Protein AF-0000000084339515 (afdb_homodimer)

Foldseek 3Di:
DPFFDWDQDVPQGIKGKDWFDLELVLVLVVVCCCQQPPQQQKFKDFDDVPDDGGDGQPDRFPDWDDDQQWTWGHNPVDIDIARRHAHPPVHDVVRQQRHWDIKIWMFGDDPRATFWTWIWIAGNVRGTGMIMTAHGQQAGSVRHGDPFGDCVSCVVVQVSCCVGVVDHDDVRNVVDGYPDDD/DPFFDWDQDVPQGIKGKAWFDLELVLVLVVVCCCQQPPQQQKFKDFDDVPDDGGDGQPDRFPDWDDDQQWTWGHNPVDIDIARRHAHPPVHDVVRQQRHWDIKIWMFGDDPRATFWTWIWTAGNVGGTGMIMTAFGQQAGSVRDGDPFGDCVSCVVVQVSCCVGVVDHDDPRNVVDGYPDDD

Structure (mmCIF, N/CA/C/O backbone):
data_AF-0000000084339515-model_v1
#
loop_
_entity.id
_entity.type
_entity.pdbx_description
1 polymer 'Uncharacterized protein'
#
loop_
_atom_site.group_PDB
_atom_site.id
_atom_site.type_symbol
_atom_site.label_atom_id
_atom_site.label_alt_id
_atom_site.label_comp_id
_atom_site.label_asym_id
_atom_site.label_entity_id
_atom_site.label_seq_id
_atom_site.pdbx_PDB_ins_code
_atom_site.Cartn_x
_atom_site.Cartn_y
_atom_site.Cartn_z
_atom_site.occupancy
_atom_site.B_iso_or_equiv
_atom_site.auth_seq_id
_atom_site.auth_comp_id
_atom_site.auth_asym_id
_atom_site.auth_atom_id
_atom_site.pdbx_PDB_model_num
ATOM 1 N N . MET A 1 1 ? -10.344 24.594 20.922 1 52.91 1 MET A N 1
ATOM 2 C CA . MET A 1 1 ? -9.289 24.219 19.984 1 52.91 1 MET A CA 1
ATOM 3 C C . MET A 1 1 ? -8.594 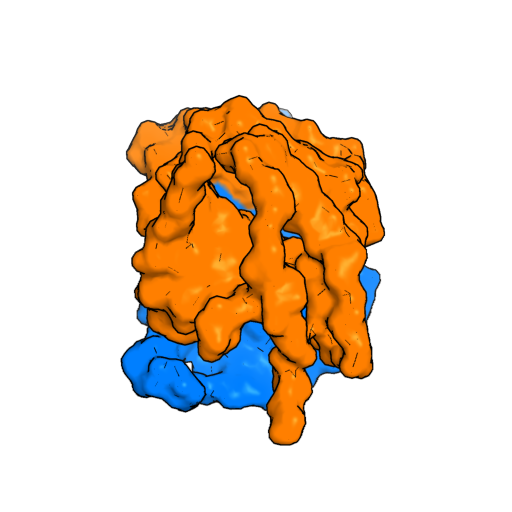22.953 20.438 1 52.91 1 MET A C 1
ATOM 5 O O . MET A 1 1 ? -8.062 22.875 21.547 1 52.91 1 MET A O 1
ATOM 9 N N . THR A 1 2 ? -9.039 21.672 19.922 1 78.75 2 THR A N 1
ATOM 10 C CA . THR A 1 2 ? -8.508 20.453 20.531 1 78.75 2 THR A CA 1
ATOM 11 C C . THR A 1 2 ? -7.012 20.328 20.281 1 78.75 2 THR A C 1
ATOM 13 O O . THR A 1 2 ? -6.574 20.344 19.125 1 78.75 2 THR A O 1
ATOM 16 N N . ALA A 1 3 ? -6.188 20.719 21.312 1 91.88 3 ALA A N 1
ATOM 17 C CA . ALA A 1 3 ? -4.734 20.562 21.281 1 91.88 3 ALA A CA 1
ATOM 18 C C . ALA A 1 3 ? -4.332 19.172 20.797 1 91.88 3 ALA A C 1
ATOM 20 O O . ALA A 1 3 ? -5.012 18.188 21.094 1 91.88 3 ALA A O 1
ATOM 21 N N . PRO A 1 4 ? -3.258 19.172 19.984 1 96.56 4 PRO A N 1
ATOM 22 C CA . PRO A 1 4 ? -2.812 17.859 19.547 1 96.56 4 PRO A CA 1
ATOM 23 C C . PRO A 1 4 ? -2.184 17.047 20.688 1 96.56 4 PRO A C 1
ATOM 25 O O . PRO A 1 4 ? -1.732 17.609 21.672 1 96.56 4 PRO A O 1
ATOM 28 N N . THR A 1 5 ? -2.207 15.766 20.531 1 96.75 5 THR A N 1
ATOM 29 C CA . THR A 1 5 ? -1.377 14.883 21.344 1 96.75 5 THR A CA 1
ATOM 30 C C . THR A 1 5 ? 0.036 14.797 20.766 1 96.75 5 THR A C 1
ATOM 32 O O . THR A 1 5 ? 0.216 14.648 19.562 1 96.75 5 THR A O 1
ATOM 35 N N . LEU A 1 6 ? 0.996 14.961 21.625 1 96.5 6 LEU A N 1
ATOM 36 C CA . LEU A 1 6 ? 2.389 14.781 21.234 1 96.5 6 LEU A CA 1
ATOM 37 C C . LEU A 1 6 ? 2.785 13.312 21.297 1 96.5 6 LEU A C 1
ATOM 39 O O . LEU A 1 6 ? 2.625 12.664 22.328 1 96.5 6 LEU A O 1
ATOM 43 N N . VAL A 1 7 ? 3.221 12.789 20.172 1 96.56 7 VAL A N 1
ATOM 44 C CA . VAL A 1 7 ? 3.604 11.383 20.094 1 96.56 7 VAL A CA 1
ATOM 45 C C . VAL A 1 7 ? 5.035 11.266 19.578 1 96.56 7 VAL A C 1
ATOM 47 O O . VAL A 1 7 ? 5.406 11.914 18.594 1 96.56 7 VAL A O 1
ATOM 50 N N . GLU A 1 8 ? 5.828 10.461 20.234 1 94.5 8 GLU A N 1
ATOM 51 C CA . GLU A 1 8 ? 7.141 10.07 19.719 1 94.5 8 GLU A CA 1
ATOM 52 C C . GLU A 1 8 ? 7.086 8.719 19.031 1 94.5 8 GLU A C 1
ATOM 54 O O . GLU A 1 8 ? 6.758 7.703 19.656 1 94.5 8 GLU A O 1
ATOM 59 N N . GLU A 1 9 ? 7.371 8.688 17.766 1 88.62 9 GLU A N 1
ATOM 60 C CA . GLU A 1 9 ? 7.316 7.441 17 1 88.62 9 GLU A CA 1
ATOM 61 C C . GLU A 1 9 ? 8.695 7.047 16.484 1 88.62 9 GLU A C 1
ATOM 63 O O . GLU A 1 9 ? 9.359 7.828 15.797 1 88.62 9 GLU A O 1
ATOM 68 N N . PRO A 1 10 ? 9.031 5.816 16.812 1 80.06 10 PRO A N 1
ATOM 69 C CA . PRO A 1 10 ? 10.336 5.355 16.312 1 80.06 10 PRO A CA 1
ATOM 70 C C . PRO A 1 10 ? 10.461 5.469 14.797 1 80.06 10 PRO A C 1
ATOM 72 O O . PRO A 1 10 ? 9.578 5.004 14.07 1 80.06 10 PRO A O 1
ATOM 75 N N . GLY A 1 11 ? 11.508 6.207 14.359 1 75.81 11 GLY A N 1
ATOM 76 C CA . GLY A 1 11 ? 11.766 6.332 12.938 1 75.81 11 GLY A CA 1
ATOM 77 C C . GLY A 1 11 ? 11.039 7.504 12.297 1 75.81 11 GLY A C 1
ATOM 78 O O . GLY A 1 11 ? 11.383 7.918 11.188 1 75.81 11 GLY A O 1
ATOM 79 N N . ASN A 1 12 ? 10.055 8.055 13.023 1 83.94 12 ASN A N 1
ATOM 80 C CA . ASN A 1 12 ? 9.25 9.125 12.438 1 83.94 12 ASN A CA 1
ATOM 81 C C . ASN A 1 12 ? 9.398 10.422 13.219 1 83.94 12 ASN A C 1
ATOM 83 O O . ASN A 1 12 ? 9.008 11.492 12.734 1 83.94 12 ASN A O 1
ATOM 87 N N . GLY A 1 13 ? 9.953 10.281 14.414 1 88.62 13 GLY A N 1
ATOM 88 C CA . GLY A 1 13 ? 10.188 11.477 15.219 1 88.62 13 GLY A CA 1
ATOM 89 C C . GLY A 1 13 ? 8.953 11.93 15.969 1 88.62 13 GLY A C 1
ATOM 90 O O . GLY A 1 13 ? 8.156 11.109 16.422 1 88.62 13 GLY A O 1
ATOM 91 N N . THR A 1 14 ? 8.898 13.258 16.156 1 96.06 14 THR A N 1
ATOM 92 C CA . THR A 1 14 ? 7.832 13.844 16.953 1 96.06 14 THR A CA 1
ATOM 93 C C . THR A 1 14 ? 6.641 14.211 16.078 1 96.06 14 THR A C 1
ATOM 95 O O . THR A 1 14 ? 6.805 14.852 15.031 1 96.06 14 THR A O 1
ATOM 98 N N . LEU A 1 15 ? 5.418 13.844 16.578 1 97.81 15 LEU A N 1
ATOM 99 C CA . LEU A 1 15 ? 4.195 14.125 15.836 1 97.81 15 LEU A CA 1
ATOM 100 C C . LEU A 1 15 ? 3.188 14.875 16.703 1 97.81 15 LEU A C 1
ATOM 102 O O . LEU A 1 15 ? 3.064 14.602 17.891 1 97.81 15 LEU A O 1
ATOM 106 N N . HIS A 1 16 ? 2.58 15.82 16.078 1 98.38 16 HIS A N 1
ATOM 107 C CA . HIS A 1 16 ? 1.268 16.234 16.562 1 98.38 16 HIS A CA 1
ATOM 108 C C . HIS A 1 16 ? 0.165 15.359 15.969 1 98.38 16 HIS A C 1
ATOM 110 O O . HIS A 1 16 ? 0.114 15.164 14.75 1 98.38 16 HIS A O 1
ATOM 116 N N . VAL A 1 17 ? -0.716 14.891 16.891 1 98.38 17 VAL A N 1
ATOM 117 C CA . VAL A 1 17 ? -1.761 13.984 16.422 1 98.38 17 VAL A CA 1
ATOM 118 C C . VAL A 1 17 ? -3.125 14.477 16.906 1 98.38 17 VAL A C 1
ATOM 120 O O . VAL A 1 17 ? -3.281 14.867 18.062 1 98.38 17 VAL A O 1
ATOM 123 N N . TRP A 1 18 ? -4.086 14.562 15.992 1 98.62 18 TRP A N 1
ATOM 124 C CA . TRP A 1 18 ? -5.492 14.82 16.281 1 98.62 18 TRP A CA 1
ATOM 125 C C . TRP A 1 18 ? -6.355 13.625 15.898 1 98.62 18 TRP A C 1
ATOM 127 O O . TRP A 1 18 ? -6.539 13.344 14.711 1 98.62 18 TRP A O 1
ATOM 137 N N . PRO A 1 19 ? -6.879 12.945 16.891 1 98.12 19 PRO A N 1
ATOM 138 C CA . PRO A 1 19 ? -7.707 11.773 16.578 1 98.12 19 PRO A CA 1
ATOM 139 C C . PRO A 1 19 ? -9.008 12.156 15.875 1 98.12 19 PRO A C 1
ATOM 141 O O . PRO A 1 19 ? -9.539 13.25 16.094 1 98.12 19 PRO A O 1
ATOM 144 N N . LEU A 1 20 ? -9.484 11.258 15.031 1 98.31 20 LEU A N 1
ATOM 145 C CA . LEU A 1 20 ? -10.773 11.359 14.359 1 98.31 20 LEU A CA 1
ATOM 146 C C . LEU A 1 20 ? -11.703 10.234 14.805 1 98.31 20 LEU A C 1
ATOM 148 O O . LEU A 1 20 ? -11.242 9.141 15.141 1 98.31 20 LEU A O 1
ATOM 152 N N . PRO A 1 21 ? -13.039 10.586 14.789 1 98.19 21 PRO A N 1
ATOM 153 C CA . PRO A 1 21 ? -13.969 9.469 14.938 1 98.19 21 PRO A CA 1
ATOM 154 C C . PRO A 1 21 ? -13.828 8.43 13.828 1 98.19 21 PRO A C 1
ATOM 156 O O . PRO A 1 21 ? -13.531 8.781 12.68 1 98.19 21 PRO A O 1
ATOM 159 N N . THR A 1 22 ? -14.078 7.152 14.195 1 98.69 22 THR A N 1
ATOM 160 C CA . THR A 1 22 ? -13.859 6.098 13.219 1 98.69 22 THR A CA 1
ATOM 161 C C . THR A 1 22 ? -15.188 5.5 12.758 1 98.69 22 THR A C 1
ATOM 163 O O . THR A 1 22 ? -15.234 4.367 12.273 1 98.69 22 THR A O 1
ATOM 166 N N . ASP A 1 23 ? -16.234 6.266 12.984 1 98.38 23 ASP A N 1
ATOM 167 C CA . ASP A 1 23 ? -17.484 5.789 12.414 1 98.38 23 ASP A CA 1
ATOM 168 C C . ASP A 1 23 ? -17.453 5.84 10.891 1 98.38 23 ASP A C 1
ATOM 170 O O . ASP A 1 23 ? -16.766 6.676 10.305 1 98.38 23 ASP A O 1
ATOM 174 N N . GLU A 1 24 ? -18.203 5.012 10.273 1 98.38 24 GLU A N 1
ATOM 175 C CA . GLU A 1 24 ? -18.172 4.824 8.828 1 98.38 24 GLU A CA 1
ATOM 176 C C . GLU A 1 24 ? -18.469 6.129 8.094 1 98.38 24 GLU A C 1
ATOM 178 O O . GLU A 1 24 ? -17.797 6.461 7.113 1 98.38 24 GLU A O 1
ATOM 183 N N . ASP A 1 25 ? -19.422 6.887 8.531 1 98.5 25 ASP A N 1
ATOM 184 C CA . ASP A 1 25 ? -19.828 8.109 7.844 1 98.5 25 ASP A CA 1
ATOM 185 C C . ASP A 1 25 ? -18.703 9.125 7.809 1 98.5 25 ASP A C 1
ATOM 187 O O . ASP A 1 25 ? -18.438 9.742 6.773 1 98.5 25 ASP A O 1
ATOM 191 N N . THR A 1 26 ? -18.031 9.289 8.93 1 98.56 26 THR A N 1
ATOM 192 C CA . THR A 1 26 ? -16.938 10.242 9.016 1 98.56 26 THR A CA 1
ATOM 193 C C . THR A 1 26 ? -15.789 9.812 8.102 1 98.56 26 THR A C 1
ATOM 195 O O . THR A 1 26 ? -15.258 10.625 7.34 1 98.56 26 THR A O 1
ATOM 198 N N . LEU A 1 27 ? -15.484 8.578 8.148 1 98.88 27 LEU A N 1
ATOM 199 C CA . LEU A 1 27 ? -14.352 8.078 7.367 1 98.88 27 LEU A CA 1
ATOM 200 C C . LEU A 1 27 ? -14.664 8.117 5.875 1 98.88 27 LEU A C 1
ATOM 202 O O . LEU A 1 27 ? -13.797 8.445 5.062 1 98.88 27 LEU A O 1
ATOM 206 N N . LEU A 1 28 ? -15.906 7.793 5.559 1 98.88 28 LEU A N 1
ATOM 207 C CA . LEU A 1 28 ? -16.297 7.871 4.156 1 98.88 28 LEU A CA 1
ATOM 208 C C . LEU A 1 28 ? -16.234 9.312 3.652 1 98.88 28 LEU A C 1
ATOM 210 O O . LEU A 1 28 ? -15.742 9.562 2.549 1 98.88 28 LEU A O 1
ATOM 214 N N . SER A 1 29 ? -16.719 10.211 4.426 1 98.81 29 SER A N 1
ATOM 215 C CA . SER A 1 29 ? -16.641 11.617 4.062 1 98.81 29 SER A CA 1
ATOM 216 C C . SER A 1 29 ? -15.203 12.07 3.865 1 98.81 29 SER A C 1
ATOM 218 O O . SER A 1 29 ? -14.898 12.789 2.91 1 98.81 29 SER A O 1
ATOM 220 N N . LEU A 1 30 ? -14.359 11.656 4.766 1 98.81 30 LEU A N 1
ATOM 221 C CA . LEU A 1 30 ? -12.945 12 4.676 1 98.81 30 LEU A CA 1
ATOM 222 C C . LEU A 1 30 ? -12.336 11.461 3.391 1 98.81 30 LEU A C 1
ATOM 224 O O . LEU A 1 30 ? -11.672 12.195 2.652 1 98.81 30 LEU A O 1
ATOM 228 N N . VAL A 1 31 ? -12.57 10.172 3.09 1 98.88 31 VAL A N 1
ATOM 229 C CA . VAL A 1 31 ? -12.016 9.531 1.898 1 98.88 31 VAL A CA 1
ATOM 230 C C . VAL A 1 31 ? -12.547 10.234 0.647 1 98.88 31 VAL A C 1
ATOM 232 O O . VAL A 1 31 ? -11.781 10.539 -0.271 1 98.88 31 VAL A O 1
ATOM 235 N N . ARG A 1 32 ? -13.773 10.547 0.639 1 98.75 32 ARG A N 1
ATOM 236 C CA . ARG A 1 32 ? -14.367 11.227 -0.509 1 98.75 32 ARG A CA 1
ATOM 237 C C . ARG A 1 32 ? -13.75 12.609 -0.706 1 98.75 32 ARG A C 1
ATOM 239 O O . ARG A 1 32 ? -13.375 12.969 -1.822 1 98.75 32 ARG A O 1
ATOM 246 N N . ASP A 1 33 ? -13.625 13.336 0.333 1 98.56 33 ASP A N 1
ATOM 247 C CA . ASP A 1 33 ? -13.062 14.68 0.243 1 98.56 33 ASP A CA 1
ATOM 248 C C . ASP A 1 33 ? -11.633 14.648 -0.279 1 98.56 33 ASP A C 1
ATOM 250 O O . ASP A 1 33 ? -11.273 15.391 -1.193 1 98.56 33 ASP A O 1
ATOM 254 N N . VAL A 1 34 ? -10.875 13.758 0.268 1 98.69 34 VAL A N 1
ATOM 255 C CA . VAL A 1 34 ? -9.461 13.656 -0.095 1 98.69 34 VAL A CA 1
ATOM 256 C C . VAL A 1 34 ? -9.336 13.297 -1.573 1 98.69 34 VAL A C 1
ATOM 258 O O . VAL A 1 34 ? -8.594 13.938 -2.312 1 98.69 34 VAL A O 1
ATOM 261 N N . PHE A 1 35 ? -10.109 12.344 -2.074 1 98.62 35 PHE A N 1
ATOM 262 C CA . PHE A 1 35 ? -9.82 11.766 -3.381 1 98.62 35 PHE A CA 1
ATOM 263 C C . PHE A 1 35 ? -10.656 12.43 -4.465 1 98.62 35 PHE A C 1
ATOM 265 O O . PHE A 1 35 ? -10.43 12.211 -5.656 1 98.62 35 PHE A O 1
ATOM 272 N N . THR A 1 36 ? -11.617 13.266 -4.047 1 97.69 36 THR A N 1
ATOM 273 C CA . THR A 1 36 ? -12.328 14.023 -5.066 1 97.69 36 THR A CA 1
ATOM 274 C C . THR A 1 36 ? -11.758 15.438 -5.18 1 97.69 36 THR A C 1
ATOM 276 O O . THR A 1 36 ? -11.688 15.992 -6.277 1 97.69 36 THR A O 1
ATOM 279 N N . GLU A 1 37 ? -11.266 15.984 -4.059 1 97.06 37 GLU A N 1
ATOM 280 C CA . GLU A 1 37 ? -10.891 17.391 -4.059 1 97.06 37 GLU A CA 1
ATOM 281 C C . GLU A 1 37 ? -9.375 17.562 -4.086 1 97.06 37 GLU A C 1
ATOM 283 O O . GLU A 1 37 ? -8.867 18.594 -4.543 1 97.06 37 GLU A O 1
ATOM 288 N N . HIS A 1 38 ? -8.641 16.531 -3.645 1 96.06 38 HIS A N 1
ATOM 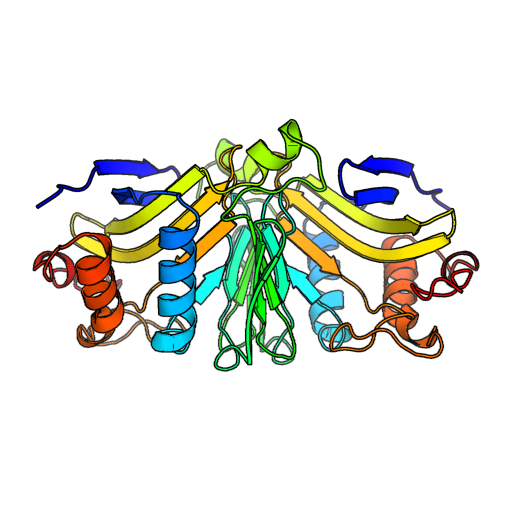289 C CA . HIS A 1 38 ? -7.234 16.797 -3.396 1 96.06 38 HIS A CA 1
ATOM 290 C C . HIS A 1 38 ? -6.348 15.727 -4.012 1 96.06 38 HIS A C 1
ATOM 292 O O . HIS A 1 38 ? -5.148 15.664 -3.732 1 96.06 38 HIS A O 1
ATOM 298 N N . TRP A 1 39 ? -6.887 14.938 -4.875 1 96.12 39 TRP A N 1
ATOM 299 C CA . TRP A 1 39 ? -6.176 13.766 -5.383 1 96.12 39 TRP A CA 1
ATOM 300 C C . TRP A 1 39 ? -4.934 14.188 -6.168 1 96.12 39 TRP A C 1
ATOM 302 O O . TRP A 1 39 ? -3.959 13.43 -6.246 1 96.12 39 TRP A O 1
ATOM 312 N N . HIS A 1 40 ? -4.801 15.367 -6.695 1 94.19 40 HIS A N 1
ATOM 313 C CA . HIS A 1 40 ? -3.789 15.773 -7.664 1 94.19 40 HIS A CA 1
ATOM 314 C C . HIS A 1 40 ? -2.428 15.945 -7 1 94.19 40 HIS A C 1
ATOM 316 O O . HIS A 1 40 ? -1.393 15.703 -7.625 1 94.19 40 HIS A O 1
ATOM 322 N N . HIS A 1 41 ? -2.467 16.359 -5.734 1 93.19 41 HIS A N 1
ATOM 323 C CA . HIS A 1 41 ? -1.192 16.812 -5.188 1 93.19 41 HIS A CA 1
ATOM 324 C C . HIS A 1 41 ? -0.794 15.992 -3.967 1 93.19 41 HIS A C 1
ATOM 326 O O . HIS A 1 41 ? 0.09 16.391 -3.205 1 93.19 41 HIS A O 1
ATOM 332 N N . ILE A 1 42 ? -1.476 14.883 -3.836 1 97.75 42 ILE A N 1
ATOM 333 C CA . ILE A 1 42 ? -1.173 14.078 -2.656 1 97.75 42 ILE A CA 1
ATOM 334 C C . ILE A 1 42 ? -0.462 12.797 -3.076 1 97.75 42 ILE A C 1
ATOM 336 O O . ILE A 1 42 ? -0.487 12.422 -4.25 1 97.75 42 ILE A O 1
ATOM 340 N N . PHE A 1 43 ? 0.238 12.25 -2.143 1 98.38 43 PHE A N 1
ATOM 341 C CA . PHE A 1 43 ? 0.68 10.859 -2.189 1 98.38 43 PHE A CA 1
ATOM 342 C C . PHE A 1 43 ? -0.026 10.031 -1.123 1 98.38 43 PHE A C 1
ATOM 344 O O . PHE A 1 43 ? -0.409 10.555 -0.075 1 98.38 43 PHE A O 1
ATOM 351 N N . PHE A 1 44 ? -0.234 8.797 -1.397 1 98.69 44 PHE A N 1
ATOM 352 C CA . PHE A 1 44 ? -0.975 7.984 -0.441 1 98.69 44 PHE A CA 1
ATOM 353 C C . PHE A 1 44 ? -0.581 6.52 -0.559 1 98.69 44 PHE A C 1
ATOM 355 O O . PHE A 1 44 ? -0.091 6.086 -1.604 1 98.69 44 PHE A O 1
ATOM 362 N N . GLY A 1 45 ? -0.727 5.812 0.502 1 98.5 45 GLY A N 1
ATOM 363 C CA . GLY A 1 45 ? -0.416 4.402 0.647 1 98.5 45 GLY A CA 1
ATOM 364 C C . GLY A 1 45 ? 0.025 4.027 2.051 1 98.5 45 GLY A C 1
ATOM 365 O O . GLY A 1 45 ? 0.188 4.898 2.908 1 98.5 45 GLY A O 1
ATOM 366 N N . PRO A 1 46 ? 0.143 2.785 2.279 1 97.69 46 PRO A N 1
ATOM 367 C CA . PRO A 1 46 ? 0.586 2.377 3.615 1 97.69 46 PRO A CA 1
ATOM 368 C C . PRO A 1 46 ? 2.068 2.654 3.854 1 97.69 46 PRO A C 1
ATOM 370 O O . PRO A 1 46 ? 2.881 2.521 2.936 1 97.69 46 PRO A O 1
ATOM 373 N N . LEU A 1 47 ? 2.398 3.055 5.031 1 95.5 47 LEU A N 1
ATOM 374 C CA . LEU A 1 47 ? 3.754 3.168 5.555 1 95.5 47 LEU A CA 1
ATOM 375 C C . LEU A 1 47 ? 3.969 2.203 6.719 1 95.5 47 LEU A C 1
ATOM 377 O O . LEU A 1 47 ? 3.529 2.469 7.84 1 95.5 47 LEU A O 1
ATOM 381 N N . VAL A 1 48 ? 4.578 1.117 6.453 1 92.38 48 VAL A N 1
ATOM 382 C CA . VAL A 1 48 ? 4.82 0.113 7.48 1 92.38 48 VAL A CA 1
ATOM 383 C C . VAL A 1 48 ? 6.324 -0.079 7.676 1 92.38 48 VAL A C 1
ATOM 385 O O . VAL A 1 48 ? 7.125 0.406 6.875 1 92.38 48 VAL A O 1
ATOM 388 N N . GLN A 1 49 ? 6.66 -0.706 8.727 1 93.12 49 GLN A N 1
ATOM 389 C CA . GLN A 1 49 ? 8.078 -0.995 8.93 1 93.12 49 GLN A CA 1
ATOM 390 C C . GLN A 1 49 ? 8.641 -1.827 7.781 1 93.12 49 GLN A C 1
ATOM 392 O O . GLN A 1 49 ? 8.203 -2.957 7.555 1 93.12 49 GLN A O 1
ATOM 397 N N . GLY A 1 50 ? 9.5 -1.204 6.949 1 96 50 GLY A N 1
ATOM 398 C CA . GLY A 1 50 ? 10.156 -1.924 5.871 1 96 50 GLY A CA 1
ATOM 399 C C . GLY A 1 50 ? 9.539 -1.661 4.512 1 96 50 GLY A C 1
ATOM 400 O O . GLY A 1 50 ? 10 -2.191 3.498 1 96 50 GLY A O 1
ATOM 401 N N . ALA A 1 51 ? 8.469 -0.872 4.488 1 97.88 51 ALA A N 1
ATOM 402 C CA . ALA A 1 51 ? 7.859 -0.518 3.209 1 97.88 51 ALA A CA 1
ATOM 403 C C . ALA A 1 51 ? 7.172 0.843 3.287 1 97.88 51 ALA A C 1
ATOM 405 O O . ALA A 1 51 ? 6.523 1.16 4.285 1 97.88 51 ALA A O 1
ATOM 406 N N . ALA A 1 52 ? 7.402 1.661 2.305 1 97.44 52 ALA A N 1
ATOM 407 C CA . ALA A 1 52 ? 6.742 2.955 2.164 1 97.44 52 ALA A CA 1
ATOM 408 C C . ALA A 1 52 ? 6.133 3.113 0.773 1 97.44 52 ALA A C 1
ATOM 410 O O . ALA A 1 52 ? 6.852 3.115 -0.228 1 97.44 52 ALA A O 1
ATOM 411 N N . TRP A 1 53 ? 4.824 3.252 0.723 1 98.5 53 TRP A N 1
ATOM 412 C CA . TRP A 1 53 ? 4.102 3.449 -0.529 1 98.5 53 TRP A CA 1
ATOM 413 C C . TRP A 1 53 ? 3.641 4.895 -0.671 1 98.5 53 TRP A C 1
ATOM 415 O O . TRP A 1 53 ? 2.779 5.355 0.081 1 98.5 53 TRP A O 1
ATOM 425 N N . GLU A 1 54 ? 4.266 5.582 -1.573 1 98.25 54 GLU A N 1
ATOM 426 C CA . GLU A 1 54 ? 3.914 6.969 -1.882 1 98.25 54 GLU A CA 1
ATOM 427 C C . GLU A 1 54 ? 3.32 7.086 -3.283 1 98.25 54 GLU A C 1
ATOM 429 O O . GLU A 1 54 ? 3.924 7.695 -4.168 1 98.25 54 GLU A O 1
ATOM 434 N N . VAL A 1 55 ? 2.105 6.602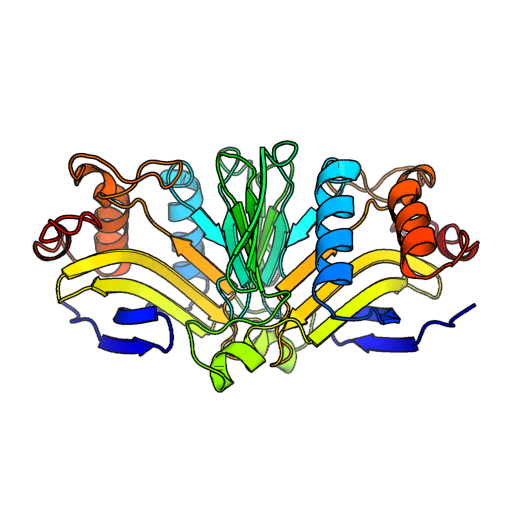 -3.375 1 98.44 55 VAL A N 1
ATOM 435 C CA . VAL A 1 55 ? 1.417 6.465 -4.656 1 98.44 55 VAL A CA 1
ATOM 436 C C . VAL A 1 55 ? 0.701 7.77 -5 1 98.44 55 VAL A C 1
ATOM 438 O O . VAL A 1 55 ? 0.254 8.492 -4.105 1 98.44 55 VAL A O 1
ATOM 441 N N . ALA A 1 56 ? 0.636 8.031 -6.266 1 97.81 56 ALA A N 1
ATOM 442 C CA . ALA A 1 56 ? -0.168 9.156 -6.75 1 97.81 56 ALA A CA 1
ATOM 443 C C . ALA A 1 56 ? -1.247 8.68 -7.719 1 97.81 56 ALA A C 1
ATOM 445 O O . ALA A 1 56 ? -0.999 7.805 -8.555 1 97.81 56 ALA A O 1
ATOM 446 N N . ALA A 1 57 ? -2.396 9.219 -7.547 1 97.31 57 ALA A N 1
ATOM 447 C CA . ALA A 1 57 ? -3.51 8.875 -8.43 1 97.31 57 ALA A CA 1
ATOM 448 C C . ALA A 1 57 ? -3.248 9.344 -9.852 1 97.31 57 ALA A C 1
ATOM 450 O O . ALA A 1 57 ? -2.699 10.422 -10.07 1 97.31 57 ALA A O 1
ATOM 451 N N . PRO A 1 58 ? -3.656 8.539 -10.781 1 95.69 58 PRO A N 1
ATOM 452 C CA . PRO A 1 58 ? -3.504 8.93 -12.188 1 95.69 58 PRO A CA 1
ATOM 453 C C . PRO A 1 58 ? -4.543 9.961 -12.625 1 95.69 58 PRO A C 1
ATOM 455 O O . PRO A 1 58 ? -4.32 10.688 -13.602 1 95.69 58 PRO A O 1
ATOM 458 N N . ASN A 1 59 ? -5.641 10.016 -12.039 1 96.94 59 ASN A N 1
ATOM 459 C CA . ASN A 1 59 ? -6.816 10.836 -12.32 1 96.94 59 ASN A CA 1
ATOM 460 C C . ASN A 1 59 ? -7.793 10.844 -11.141 1 96.94 59 ASN A C 1
ATOM 462 O O . ASN A 1 59 ? -7.586 10.133 -10.156 1 96.94 59 ASN A O 1
ATOM 466 N N . ALA A 1 60 ? -8.797 11.688 -11.289 1 97.69 60 ALA A N 1
ATOM 467 C CA . ALA A 1 60 ? -9.891 11.617 -10.328 1 97.69 60 ALA A CA 1
ATOM 468 C C . ALA A 1 60 ? -10.539 10.234 -10.328 1 97.69 60 ALA A C 1
ATOM 470 O O . ALA A 1 60 ? -10.633 9.586 -11.367 1 97.69 60 ALA A O 1
ATOM 471 N N . PRO A 1 61 ? -10.945 9.797 -9.148 1 98.38 61 PRO A N 1
ATOM 472 C CA . PRO A 1 61 ? -11.633 8.508 -9.148 1 98.38 61 PRO A CA 1
ATOM 473 C C . PRO A 1 61 ? -12.828 8.469 -10.102 1 98.38 61 PRO A C 1
ATOM 475 O O . PRO A 1 61 ? -13.562 9.445 -10.211 1 98.38 61 PRO A O 1
ATOM 478 N N . GLU A 1 62 ? -12.906 7.375 -10.789 1 98.06 62 GLU A N 1
ATOM 479 C CA . GLU A 1 62 ? -14.102 7.148 -11.594 1 98.06 62 GLU A CA 1
ATOM 480 C C . GLU A 1 62 ? -15.305 6.816 -10.719 1 98.06 62 GLU A C 1
ATOM 482 O O . GLU A 1 62 ? -16.438 7.125 -11.07 1 98.06 62 GLU A O 1
ATOM 487 N N . ARG A 1 63 ? -15.039 6.188 -9.602 1 98.12 63 ARG A N 1
ATOM 488 C CA . ARG A 1 63 ? -16.094 5.77 -8.688 1 98.12 63 ARG A CA 1
ATOM 489 C C . ARG A 1 63 ? -15.547 5.59 -7.27 1 98.12 63 ARG A C 1
ATOM 491 O O . ARG A 1 63 ? -14.453 5.062 -7.086 1 98.12 63 ARG A O 1
ATOM 498 N N . ILE A 1 64 ? -16.297 6.047 -6.262 1 98.69 64 ILE A N 1
ATOM 499 C CA . ILE A 1 64 ? -16.109 5.715 -4.855 1 98.69 64 ILE A CA 1
ATOM 500 C C . ILE A 1 64 ? -17.359 5.031 -4.309 1 98.69 64 ILE A C 1
ATOM 502 O O . ILE A 1 64 ? -18.438 5.621 -4.293 1 98.69 64 ILE A O 1
ATOM 506 N N . SER A 1 65 ? -17.203 3.785 -3.914 1 98.56 65 SER A N 1
ATOM 507 C CA . SER A 1 65 ? -18.359 3.002 -3.492 1 98.56 65 SER A CA 1
ATOM 508 C C . SER A 1 65 ? -18.078 2.264 -2.188 1 98.56 65 SER A C 1
ATOM 510 O O . SER A 1 65 ? -16.922 2.104 -1.794 1 98.56 65 SER A O 1
ATOM 512 N N . VAL A 1 66 ? -19.172 1.9 -1.53 1 98.44 66 VAL A N 1
ATOM 513 C CA . VAL A 1 66 ? -19.062 1.157 -0.279 1 98.44 66 VAL A CA 1
ATOM 514 C C . VAL A 1 66 ? -19.844 -0.157 -0.389 1 98.44 66 VAL A C 1
ATOM 516 O O . VAL A 1 66 ? -20.969 -0.182 -0.875 1 98.44 66 VAL A O 1
ATOM 519 N N . HIS A 1 67 ? -19.156 -1.205 -0.044 1 98.12 67 HIS A N 1
ATOM 520 C CA . HIS A 1 67 ? -19.781 -2.516 0.025 1 98.12 67 HIS A CA 1
ATOM 521 C C . HIS A 1 67 ? -19.281 -3.309 1.226 1 98.12 67 HIS A C 1
ATOM 523 O O . HIS A 1 67 ? -18.078 -3.441 1.425 1 98.12 67 HIS A O 1
ATOM 529 N N . ASP A 1 68 ? -20.156 -3.734 2.125 1 98 68 ASP A N 1
ATOM 530 C CA . ASP A 1 68 ? -19.891 -4.562 3.293 1 98 68 ASP A CA 1
ATOM 531 C C . ASP A 1 68 ? -18.781 -3.951 4.148 1 98 68 ASP A C 1
ATOM 533 O O . ASP A 1 68 ? -17.812 -4.637 4.52 1 98 68 ASP A O 1
ATOM 537 N N . GLY A 1 69 ? -18.797 -2.678 4.281 1 98.06 69 GLY A N 1
ATOM 538 C CA . GLY A 1 69 ? -17.891 -1.989 5.184 1 98.06 69 GLY A CA 1
ATOM 539 C C . GLY A 1 69 ? -16.609 -1.537 4.512 1 98.06 69 GLY A C 1
ATOM 540 O O . GLY A 1 69 ? -15.797 -0.841 5.121 1 98.06 69 GLY A O 1
ATOM 541 N N . TYR A 1 70 ? -16.453 -1.903 3.211 1 98.69 70 TYR A N 1
ATOM 542 C CA . TYR A 1 70 ? -15.273 -1.493 2.471 1 98.69 70 TYR A CA 1
ATOM 543 C C . TYR A 1 70 ? -15.586 -0.331 1.536 1 98.69 70 TYR A C 1
ATOM 545 O O . TYR A 1 70 ? -16.531 -0.395 0.752 1 98.69 70 TYR A O 1
ATOM 553 N N . VAL A 1 71 ? -14.797 0.713 1.654 1 98.94 71 VAL A N 1
ATOM 554 C CA . VAL A 1 71 ? -14.812 1.732 0.611 1 98.94 71 VAL A CA 1
ATOM 555 C C . VAL A 1 71 ? -13.812 1.37 -0.482 1 98.94 71 VAL A C 1
ATOM 557 O O . VAL A 1 71 ? -12.703 0.912 -0.19 1 98.94 71 VAL A O 1
ATOM 560 N N . THR A 1 72 ? -14.234 1.425 -1.706 1 98.75 72 THR A N 1
ATOM 561 C CA . THR A 1 72 ? -13.383 1.244 -2.879 1 98.75 72 THR A CA 1
ATOM 562 C C . THR A 1 72 ? -13.188 2.566 -3.615 1 98.75 72 THR A C 1
ATOM 564 O O . THR A 1 72 ? -14.164 3.215 -4.004 1 98.75 72 THR A O 1
ATOM 567 N N . VAL A 1 73 ? -11.977 3.008 -3.699 1 98.81 73 VAL A N 1
ATOM 568 C CA . VAL A 1 73 ? -11.625 4.129 -4.562 1 98.81 73 VAL A CA 1
ATOM 569 C C . VAL A 1 73 ? -11.086 3.609 -5.895 1 98.81 73 VAL A C 1
ATOM 571 O O . VAL A 1 73 ? -9.977 3.07 -5.953 1 98.81 73 VAL A O 1
ATOM 574 N N . ASP A 1 74 ? -11.914 3.787 -6.898 1 98.31 74 ASP A N 1
ATOM 575 C CA . ASP A 1 74 ? -11.648 3.209 -8.219 1 98.31 74 ASP A CA 1
ATOM 576 C C . ASP A 1 74 ? -11.219 4.285 -9.211 1 98.31 74 ASP A C 1
ATOM 578 O O . ASP A 1 74 ? -12 5.188 -9.531 1 98.31 74 ASP A O 1
ATOM 582 N N . PHE A 1 75 ? -9.984 4.129 -9.719 1 97.75 75 PHE A N 1
ATOM 583 C CA . PHE A 1 75 ? -9.453 5.109 -10.656 1 97.75 75 PHE A CA 1
ATOM 584 C C . PHE A 1 75 ? -9.617 4.625 -12.094 1 97.75 75 PHE A C 1
ATOM 586 O O . PHE A 1 75 ? -9.133 5.266 -13.031 1 97.75 75 PHE A O 1
ATOM 593 N N . GLY A 1 76 ? -10.297 3.527 -12.289 1 95.5 76 GLY A N 1
ATOM 594 C CA . GLY A 1 76 ? -10.414 2.895 -13.594 1 95.5 76 GLY A CA 1
ATOM 595 C C . GLY A 1 76 ? -9.43 1.759 -13.797 1 95.5 76 GLY A C 1
ATOM 596 O O . GLY A 1 76 ? -9.766 0.594 -13.57 1 95.5 76 GLY A O 1
ATOM 597 N N . ARG A 1 77 ? -8.211 2.119 -13.93 1 94.12 77 ARG A N 1
ATOM 598 C CA . ARG A 1 77 ? -7.168 1.128 -14.164 1 94.12 77 ARG A CA 1
ATOM 599 C C . ARG A 1 77 ? -6.863 0.344 -12.891 1 94.12 77 ARG A C 1
ATOM 601 O O . ARG A 1 77 ? -6.559 -0.85 -12.953 1 94.12 77 ARG A O 1
ATOM 608 N N . TRP A 1 78 ? -6.898 0.996 -11.82 1 97.25 78 TRP A N 1
ATOM 609 C CA . TRP A 1 78 ? -6.609 0.322 -10.555 1 97.25 78 TRP A CA 1
ATOM 610 C C . TRP A 1 78 ? -7.43 0.918 -9.422 1 97.25 78 TRP A C 1
ATOM 612 O O . TRP A 1 78 ? -8.141 1.907 -9.609 1 97.25 78 TRP A O 1
ATOM 622 N N . HIS A 1 79 ? -7.512 0.28 -8.32 1 98.44 79 HIS A N 1
ATOM 623 C CA . HIS A 1 79 ? -8.312 0.686 -7.176 1 98.44 79 HIS A CA 1
ATOM 624 C C . HIS A 1 79 ? -7.707 0.181 -5.871 1 98.44 79 HIS A C 1
ATOM 626 O O . HIS A 1 79 ? -6.77 -0.624 -5.887 1 98.44 79 HIS A O 1
ATOM 632 N N . PHE A 1 80 ? -8.18 0.681 -4.785 1 98.69 80 PHE A N 1
ATOM 633 C CA . PHE A 1 80 ? -7.867 0.144 -3.467 1 98.69 80 PHE A CA 1
ATOM 634 C C . PHE A 1 80 ? -9.109 0.092 -2.59 1 98.69 80 PHE A C 1
ATOM 636 O O . PHE A 1 80 ? -10.117 0.741 -2.891 1 98.69 80 PHE A O 1
ATOM 643 N N . HIS A 1 81 ? -9.031 -0.738 -1.55 1 98.75 81 HIS A N 1
ATOM 644 C CA . HIS A 1 81 ? -10.117 -0.946 -0.601 1 98.75 81 HIS A CA 1
ATOM 645 C C . HIS A 1 81 ? -9.672 -0.65 0.827 1 98.75 81 HIS A C 1
ATOM 647 O O . HIS A 1 81 ? -8.562 -1.015 1.221 1 98.75 81 HIS A O 1
ATOM 653 N N . LEU A 1 82 ? -10.508 -0.024 1.562 1 98.88 82 LEU A N 1
ATOM 654 C CA . LEU A 1 82 ? -10.32 0.193 2.992 1 98.88 82 LEU A CA 1
ATOM 655 C C . LEU A 1 82 ? -11.562 -0.223 3.773 1 98.88 82 LEU A C 1
ATOM 657 O O . LEU A 1 82 ? -12.672 0.184 3.439 1 98.88 82 LEU A O 1
ATOM 661 N N . CYS A 1 83 ? -11.352 -1.01 4.746 1 98.81 83 CYS A N 1
ATOM 662 C CA . CYS A 1 83 ? -12.469 -1.331 5.633 1 98.81 83 CYS A CA 1
ATOM 663 C C . CYS A 1 83 ? -12.734 -0.191 6.609 1 98.81 83 CYS A C 1
ATOM 665 O O . CYS A 1 83 ? -11.961 0.028 7.539 1 98.81 83 CYS A O 1
ATOM 667 N N . ILE A 1 84 ? -13.852 0.48 6.41 1 98.88 84 ILE A N 1
ATOM 668 C CA . ILE A 1 84 ? -14.125 1.662 7.219 1 98.88 84 ILE A CA 1
ATOM 669 C C . ILE A 1 84 ? -15.414 1.453 8.016 1 98.88 84 ILE A C 1
ATOM 671 O O . ILE A 1 84 ? -15.773 2.279 8.859 1 98.88 84 ILE A O 1
ATOM 675 N N . GLY A 1 85 ? -16.109 0.393 7.711 1 98.38 85 GLY A N 1
ATOM 676 C CA . GLY A 1 85 ? -17.359 0.074 8.391 1 98.38 85 GLY A CA 1
ATOM 677 C C . GLY A 1 85 ? -17.453 -1.383 8.805 1 98.38 85 GLY A C 1
ATOM 678 O O . GLY A 1 85 ? -16.469 -2.105 8.797 1 98.38 85 GLY A O 1
ATOM 679 N N . GLU A 1 86 ? -18.688 -1.742 9.211 1 97.12 86 GLU A N 1
ATOM 680 C CA . GLU A 1 86 ? -18.906 -3.117 9.648 1 97.12 86 GLU A CA 1
ATOM 681 C C . GLU A 1 86 ? -18.781 -4.09 8.477 1 97.12 86 GLU A C 1
ATOM 683 O O . GLU A 1 86 ? -19.422 -3.9 7.438 1 97.12 86 GLU A O 1
ATOM 688 N N . HIS A 1 87 ? -17.875 -5.02 8.625 1 95.88 87 HIS A N 1
ATOM 689 C CA . HIS A 1 87 ? -17.672 -6.098 7.66 1 95.88 87 HIS A CA 1
ATOM 690 C C . HIS A 1 87 ? -18.156 -7.434 8.219 1 95.88 87 HIS A C 1
ATOM 692 O O . HIS A 1 87 ? -17.688 -7.887 9.258 1 95.88 87 HIS A O 1
ATOM 698 N N . THR A 1 88 ? -19 -8.156 7.473 1 93.44 88 THR A N 1
ATOM 699 C CA . THR A 1 88 ? -19.641 -9.336 8.039 1 93.44 88 THR A CA 1
ATOM 700 C C . THR A 1 88 ? -19.188 -10.594 7.309 1 93.44 88 THR A C 1
ATOM 702 O O . THR A 1 88 ? -19.203 -11.688 7.883 1 93.44 88 THR A O 1
ATOM 705 N N . ALA A 1 89 ? -18.703 -10.484 6.102 1 90.62 89 ALA A N 1
ATOM 706 C CA . ALA A 1 89 ? -18.453 -11.648 5.262 1 90.62 89 ALA A CA 1
ATOM 707 C C . ALA A 1 89 ? -17.359 -12.531 5.859 1 90.62 89 ALA A C 1
ATOM 709 O O . ALA A 1 89 ? -17.359 -13.75 5.684 1 90.62 89 ALA A O 1
ATOM 710 N N . SER A 1 90 ? -16.453 -11.953 6.621 1 89.62 90 SER A N 1
ATOM 711 C CA . SER A 1 90 ? -15.336 -12.719 7.16 1 89.62 90 SER A CA 1
ATOM 712 C C . SER A 1 90 ? -15.609 -13.164 8.594 1 89.62 90 SER A C 1
ATOM 714 O O . SER A 1 90 ? -14.727 -13.719 9.258 1 89.62 90 SER A O 1
ATOM 716 N N . GLY A 1 91 ? -16.828 -12.859 9.117 1 91.75 91 GLY A N 1
ATOM 717 C CA . GLY A 1 91 ? -17.156 -13.156 10.508 1 91.75 91 GLY A CA 1
ATOM 718 C C . GLY A 1 91 ? -16.781 -12.031 11.453 1 91.75 91 GLY A C 1
ATOM 719 O O . GLY A 1 91 ? -16.031 -11.117 11.086 1 91.75 91 GLY A O 1
ATOM 720 N N . PRO A 1 92 ? -17.344 -12.078 12.641 1 93 92 PRO A N 1
ATOM 721 C CA . PRO A 1 92 ? -17.219 -10.945 13.562 1 93 92 PRO A CA 1
ATOM 722 C C . PRO A 1 92 ? -15.789 -10.703 14.016 1 93 92 PRO A C 1
ATOM 724 O O . PRO A 1 92 ? -15.367 -9.555 14.164 1 93 92 PRO A O 1
ATOM 727 N N . GLU A 1 93 ? -15.086 -11.742 14.281 1 93.56 93 GLU A N 1
ATOM 728 C CA . GLU A 1 93 ? -13.727 -11.586 14.797 1 93.56 93 GLU A CA 1
ATOM 729 C C . GLU A 1 93 ? -12.812 -10.938 13.758 1 93.56 93 GLU A C 1
ATOM 731 O O . GLU A 1 93 ? -12.203 -9.898 14.016 1 93.56 93 GLU A O 1
ATOM 736 N N . LEU A 1 94 ? -12.781 -11.477 12.57 1 93.31 94 LEU A N 1
ATOM 737 C CA . LEU A 1 94 ? -11.945 -10.93 11.508 1 93.31 94 LEU A CA 1
ATOM 738 C C . LEU A 1 94 ? -12.477 -9.578 11.039 1 93.31 94 LEU A C 1
ATOM 740 O O . LEU A 1 94 ? -11.703 -8.68 10.703 1 93.31 94 LEU A O 1
ATOM 744 N N . GLY A 1 95 ? -13.797 -9.461 11.109 1 95.81 95 GLY A N 1
ATOM 745 C CA . GLY A 1 95 ? -14.391 -8.172 10.789 1 95.81 95 GLY A CA 1
ATOM 746 C C . GLY A 1 95 ? -13.914 -7.055 11.703 1 95.81 95 GLY A C 1
ATOM 747 O O . GLY A 1 95 ? -13.664 -5.938 11.242 1 95.81 95 GLY A O 1
ATOM 748 N N . ALA A 1 96 ? -13.789 -7.395 12.984 1 96.19 96 ALA A N 1
ATOM 749 C CA . ALA A 1 96 ? -13.328 -6.406 13.961 1 96.19 96 ALA A CA 1
ATOM 750 C C . ALA A 1 96 ? -11.875 -6.031 13.719 1 96.19 96 ALA A C 1
ATOM 752 O O . ALA A 1 96 ? -11.492 -4.867 13.867 1 96.19 96 ALA A O 1
ATOM 753 N N . ILE A 1 97 ? -11.094 -6.949 13.281 1 95.94 97 ILE A N 1
ATOM 754 C CA . ILE A 1 97 ? -9.688 -6.715 12.992 1 95.94 97 ILE A CA 1
ATOM 755 C C . ILE A 1 97 ? -9.562 -5.828 11.75 1 95.94 97 ILE A C 1
ATOM 757 O O . ILE A 1 97 ? -8.75 -4.898 11.727 1 95.94 97 ILE A O 1
ATOM 761 N N . ARG A 1 98 ? -10.406 -6.051 10.797 1 97.38 98 ARG A N 1
ATOM 762 C CA . ARG A 1 98 ? -10.312 -5.402 9.492 1 97.38 98 ARG A CA 1
ATOM 763 C C . ARG A 1 98 ? -10.789 -3.955 9.57 1 97.38 98 ARG A C 1
ATOM 765 O O . ARG A 1 98 ? -10.227 -3.076 8.906 1 97.38 98 ARG A O 1
ATOM 772 N N . ARG A 1 99 ? -11.688 -3.689 10.414 1 98.5 99 ARG A N 1
ATOM 773 C CA . ARG A 1 99 ? -12.32 -2.373 10.461 1 98.5 99 ARG A CA 1
ATOM 774 C C . ARG A 1 99 ? -11.359 -1.329 11.031 1 98.5 99 ARG A C 1
ATOM 776 O O . ARG A 1 99 ? -10.641 -1.598 11.992 1 98.5 99 ARG A O 1
ATOM 783 N N . CYS A 1 100 ? -11.414 -0.17 10.445 1 98.81 100 CYS A N 1
ATOM 784 C CA . CYS A 1 100 ? -10.617 0.944 10.945 1 98.81 100 CYS A CA 1
ATOM 785 C C . CYS A 1 100 ? -11.016 1.301 12.375 1 98.81 100 CYS A C 1
ATOM 787 O O . CYS A 1 100 ? -12.195 1.523 12.648 1 98.81 100 CYS A O 1
ATOM 789 N N . ARG A 1 101 ? -9.969 1.404 13.227 1 98.62 101 ARG A N 1
ATOM 790 C CA . ARG A 1 101 ? -10.273 1.727 14.617 1 98.62 101 ARG A CA 1
ATOM 791 C C . ARG A 1 101 ? -9.484 2.945 15.086 1 98.62 101 ARG A C 1
ATOM 793 O O . ARG A 1 101 ? -9.75 3.486 16.156 1 98.62 101 ARG A O 1
ATOM 800 N N . ARG A 1 102 ? -8.578 3.359 14.289 1 98.62 102 ARG A N 1
ATOM 801 C CA . ARG A 1 102 ? -7.836 4.582 14.57 1 98.62 102 ARG A CA 1
ATOM 802 C C . ARG A 1 102 ? -7.648 5.414 13.312 1 98.62 102 ARG A C 1
ATOM 804 O O . ARG A 1 102 ? -7.199 4.902 12.281 1 98.62 102 ARG A O 1
ATOM 811 N N . ALA A 1 103 ? -8.023 6.586 13.328 1 98.81 103 ALA A N 1
ATOM 812 C CA . ALA A 1 103 ? -7.805 7.598 12.297 1 98.81 103 ALA A CA 1
ATOM 813 C C . ALA A 1 103 ? -7.344 8.914 12.914 1 98.81 103 ALA A C 1
ATOM 815 O O . ALA A 1 103 ? -7.742 9.258 14.023 1 98.81 103 ALA A O 1
ATOM 816 N N . GLU A 1 104 ? -6.461 9.586 12.172 1 98.75 104 GLU A N 1
ATOM 817 C CA . GLU A 1 104 ? -5.906 10.789 12.789 1 98.75 104 GLU A CA 1
ATOM 818 C C . GLU A 1 104 ? -5.281 11.703 11.734 1 98.75 104 GLU A C 1
ATOM 820 O O . GLU A 1 104 ? -4.742 11.234 10.734 1 98.75 104 GLU A O 1
ATOM 825 N N . PHE A 1 105 ? -5.398 12.984 12.016 1 98.81 105 PHE A N 1
ATOM 826 C CA . PHE A 1 105 ? -4.488 13.938 11.398 1 98.81 105 PHE A CA 1
ATOM 827 C C . PHE A 1 105 ? -3.145 13.953 12.117 1 98.81 105 PHE A C 1
ATOM 829 O O . PHE A 1 105 ? -3.086 13.797 13.336 1 98.81 105 PHE A O 1
ATOM 836 N N . TYR A 1 106 ? -2.146 14.141 11.336 1 98.31 106 TYR A N 1
ATOM 837 C CA . TYR A 1 106 ? -0.855 14.289 12 1 98.31 106 TYR A CA 1
ATOM 838 C C . TYR A 1 106 ? 0.008 15.32 11.281 1 98.31 106 TYR A C 1
ATOM 840 O O . TYR A 1 106 ? -0.167 15.562 10.086 1 98.31 106 TYR A O 1
ATOM 848 N N . ARG A 1 107 ? 0.828 15.984 11.922 1 98.12 107 ARG A N 1
ATOM 849 C CA . ARG A 1 107 ? 1.973 16.656 11.32 1 98.12 107 ARG A CA 1
ATOM 850 C C . ARG A 1 107 ? 3.26 16.328 12.07 1 98.12 107 ARG A C 1
ATOM 852 O O . ARG A 1 107 ? 3.254 16.203 13.297 1 98.12 107 ARG A O 1
ATOM 859 N N . ARG A 1 108 ? 4.273 16.109 11.359 1 96.88 108 ARG A N 1
ATOM 860 C CA . ARG A 1 108 ? 5.586 15.773 11.898 1 96.88 108 ARG A CA 1
ATOM 861 C C . ARG A 1 108 ? 6.406 17.031 12.188 1 96.88 108 ARG A C 1
ATOM 863 O O . ARG A 1 108 ? 6.41 17.969 11.391 1 96.88 108 ARG A O 1
ATOM 870 N N . LEU A 1 109 ? 7.059 16.984 13.305 1 95.62 109 LEU A N 1
ATOM 871 C CA . LEU A 1 109 ? 7.891 18.125 13.688 1 95.62 109 LEU A CA 1
ATOM 872 C C . LEU A 1 109 ? 9.367 17.797 13.508 1 95.62 109 LEU A C 1
ATOM 874 O O . LEU A 1 109 ? 9.805 16.688 13.812 1 95.62 109 LEU A O 1
ATOM 878 N N . SER A 1 110 ? 10.031 18.672 12.914 1 91.44 110 SER A N 1
ATOM 879 C CA . SER A 1 110 ? 11.492 18.719 12.914 1 91.44 110 SER A CA 1
ATOM 880 C C . SER A 1 110 ? 12.008 19.984 13.57 1 91.44 110 SER A C 1
ATOM 882 O O . SER A 1 110 ? 11.703 21.094 13.117 1 91.44 110 SER A O 1
ATOM 884 N N . ASP A 1 111 ? 12.789 19.812 14.664 1 89.38 111 ASP A N 1
ATOM 885 C CA . ASP A 1 111 ? 13.289 20.953 15.438 1 89.38 111 ASP A CA 1
ATOM 886 C C . ASP A 1 111 ? 12.156 21.906 15.82 1 89.38 111 ASP A C 1
ATOM 888 O O . ASP A 1 111 ? 12.258 23.109 15.633 1 89.38 111 ASP A O 1
ATOM 892 N N . GLY A 1 112 ? 11.039 21.344 16.094 1 91.88 112 GLY A N 1
ATOM 893 C CA . GLY A 1 112 ? 9.938 22.094 16.688 1 91.88 112 GLY A CA 1
ATOM 894 C C . GLY A 1 112 ? 9 22.688 15.656 1 91.88 112 GLY A C 1
ATOM 895 O O . GLY A 1 112 ? 7.973 23.266 16.016 1 91.88 112 GLY A O 1
ATOM 896 N N . VAL A 1 113 ? 9.367 22.5 14.352 1 94.5 113 VAL A N 1
ATOM 897 C CA . VAL A 1 113 ? 8.492 23.078 13.328 1 94.5 113 VAL A CA 1
ATOM 898 C C . VAL A 1 113 ? 7.988 21.969 12.414 1 94.5 113 VAL A C 1
ATOM 900 O O . VAL A 1 113 ? 8.695 20.984 12.156 1 94.5 113 VAL A O 1
ATOM 903 N N . PRO A 1 114 ? 6.77 22.125 11.883 1 96.56 114 PRO A N 1
ATOM 904 C CA . PRO A 1 114 ? 6.203 21.078 11.023 1 96.56 114 PRO A CA 1
ATOM 905 C C . PRO A 1 114 ? 6.938 20.938 9.695 1 96.56 114 PRO A C 1
ATOM 907 O O . PRO A 1 114 ? 7.328 21.953 9.094 1 96.56 114 PRO A O 1
ATOM 910 N N . THR A 1 115 ? 7.062 19.688 9.273 1 95.62 115 THR A N 1
ATOM 911 C CA . THR A 1 115 ? 7.734 19.453 8.008 1 95.62 115 THR A CA 1
ATOM 912 C C . THR A 1 115 ? 6.934 18.469 7.152 1 95.62 115 THR A C 1
ATOM 914 O O . THR A 1 115 ? 7.234 18.281 5.969 1 95.62 115 THR A O 1
ATOM 917 N N . SER A 1 116 ? 5.949 17.844 7.691 1 96.56 116 SER A N 1
ATOM 918 C CA . SER A 1 116 ? 5.074 16.938 6.957 1 96.56 116 SER A CA 1
ATOM 919 C C . SER A 1 116 ? 3.672 16.906 7.559 1 96.56 116 SER A C 1
ATOM 921 O O . SER A 1 116 ? 3.51 17.062 8.773 1 96.56 116 SER A O 1
ATOM 923 N N . TRP A 1 117 ? 2.697 16.859 6.777 1 98.12 117 TRP A N 1
ATOM 924 C CA . TRP A 1 117 ? 1.281 16.859 7.129 1 98.12 117 TRP A CA 1
ATOM 925 C C . TRP A 1 117 ? 0.559 15.688 6.465 1 98.12 117 TRP A C 1
ATOM 927 O O . TRP A 1 117 ? 0.847 15.336 5.316 1 98.12 117 TRP A O 1
ATOM 937 N N . GLY A 1 118 ? -0.326 15.086 7.242 1 98.5 118 GLY A N 1
ATOM 938 C CA . GLY A 1 118 ? -1.02 13.977 6.613 1 98.5 118 GLY A CA 1
ATOM 939 C C . GLY A 1 118 ? -2.141 13.414 7.465 1 98.5 118 GLY A C 1
ATOM 940 O O . GLY A 1 118 ? -2.527 14.016 8.469 1 98.5 118 GLY A O 1
ATOM 941 N N . ILE A 1 119 ? -2.775 12.383 6.988 1 98.88 119 ILE A N 1
ATOM 942 C CA . ILE A 1 119 ? -3.846 11.609 7.605 1 98.88 119 ILE A CA 1
ATOM 943 C C . ILE A 1 119 ? -3.477 10.133 7.613 1 98.88 119 ILE A C 1
ATOM 945 O O . ILE A 1 119 ? -2.941 9.617 6.633 1 98.88 119 ILE A O 1
ATOM 949 N N . ARG A 1 120 ? -3.76 9.469 8.727 1 98.5 120 ARG A N 1
ATOM 950 C CA . ARG A 1 120 ? -3.461 8.039 8.82 1 98.5 120 ARG A CA 1
ATOM 951 C C . ARG A 1 120 ? -4.668 7.262 9.336 1 98.5 120 ARG A C 1
ATOM 953 O O . ARG A 1 120 ? -5.441 7.77 10.148 1 98.5 120 ARG A O 1
ATOM 960 N N . MET A 1 121 ? -4.754 6.078 8.844 1 98.81 121 MET A N 1
ATOM 961 C CA . MET A 1 121 ? -5.797 5.145 9.258 1 98.81 121 MET A CA 1
ATOM 962 C C . MET A 1 121 ? -5.199 3.787 9.617 1 98.81 121 MET A C 1
ATOM 964 O O . MET A 1 121 ? -4.289 3.307 8.938 1 98.81 121 MET A O 1
ATOM 968 N N . PHE A 1 122 ? -5.738 3.172 10.703 1 98.38 122 PHE A N 1
ATOM 969 C CA . PHE A 1 122 ? -5.273 1.886 11.211 1 98.38 122 PHE A CA 1
ATOM 970 C C . PHE A 1 122 ? -6.449 0.955 11.484 1 98.38 122 PHE A C 1
ATOM 972 O O . PHE A 1 122 ? -7.492 1.39 11.977 1 98.38 122 PHE A O 1
ATOM 979 N N . ASN A 1 123 ? -6.199 -0.329 11.203 1 98 123 ASN A N 1
ATOM 980 C CA . ASN A 1 123 ? -7.258 -1.296 11.469 1 98 123 ASN A CA 1
ATOM 981 C C . ASN A 1 123 ? -7.301 -1.689 12.945 1 98 123 ASN A C 1
ATOM 983 O O . ASN A 1 123 ? -6.594 -1.105 13.766 1 98 123 ASN A O 1
ATOM 987 N N . GLY A 1 124 ? -8.156 -2.641 13.266 1 97.56 124 GLY A N 1
ATOM 988 C CA . GLY A 1 124 ? -8.406 -3.039 14.641 1 97.56 124 GLY A CA 1
ATOM 989 C C . GLY A 1 124 ? -7.215 -3.713 15.297 1 97.56 124 GLY A C 1
ATOM 990 O O . GLY A 1 124 ? -7.168 -3.848 16.516 1 97.56 124 GLY A O 1
ATOM 991 N N . ALA A 1 125 ? -6.273 -4.152 14.484 1 95.44 125 ALA A N 1
ATOM 992 C CA . ALA A 1 125 ? -5.066 -4.781 15.023 1 95.44 125 ALA A CA 1
ATOM 993 C C . ALA A 1 125 ? -3.91 -3.789 15.078 1 95.44 125 ALA A C 1
ATOM 995 O O . ALA A 1 125 ? -2.785 -4.156 15.422 1 95.44 125 ALA A O 1
ATOM 996 N N . GLY A 1 126 ? -4.164 -2.551 14.641 1 95 126 GLY A N 1
ATOM 997 C CA . GLY A 1 126 ? -3.139 -1.521 14.68 1 95 126 GLY A CA 1
ATOM 998 C C . GLY A 1 126 ? -2.285 -1.479 13.43 1 95 126 GLY A C 1
ATOM 999 O O . GLY A 1 126 ? -1.25 -0.81 13.398 1 95 126 GLY A O 1
ATOM 1000 N N . GLU A 1 127 ? -2.703 -2.186 12.406 1 94.06 127 GLU A N 1
ATOM 1001 C CA . GLU A 1 127 ? -1.99 -2.133 11.133 1 94.06 127 GLU A CA 1
ATOM 1002 C C . GLU A 1 127 ? -2.412 -0.917 10.312 1 94.06 127 GLU A C 1
ATOM 1004 O O . GLU A 1 127 ? -3.592 -0.561 10.281 1 94.06 127 GLU A O 1
ATOM 1009 N N . GLN A 1 128 ? -1.395 -0.357 9.711 1 96.12 128 GLN A N 1
ATOM 1010 C CA . GLN A 1 128 ? -1.7 0.84 8.93 1 96.12 128 GLN A CA 1
ATOM 1011 C C . GLN A 1 128 ? -2.422 0.485 7.637 1 96.12 128 GLN A C 1
ATOM 1013 O O . GLN A 1 128 ? -1.932 -0.328 6.848 1 96.12 128 GLN A O 1
ATOM 1018 N N . GLN A 1 129 ? -3.562 1.121 7.453 1 98.31 129 GLN A N 1
ATOM 1019 C CA . GLN A 1 129 ? -4.348 0.927 6.238 1 98.31 129 GLN A CA 1
ATOM 1020 C C . GLN A 1 129 ? -3.965 1.945 5.168 1 98.31 129 GLN A C 1
ATOM 1022 O O . GLN A 1 129 ? -3.863 1.604 3.988 1 98.31 129 GLN A O 1
ATOM 1027 N N . MET A 1 130 ? -3.711 3.162 5.652 1 98.69 130 MET A N 1
ATOM 1028 C CA . MET A 1 130 ? -3.428 4.23 4.699 1 98.69 130 MET A CA 1
ATOM 1029 C C . MET A 1 130 ? -2.781 5.422 5.391 1 98.69 130 MET A C 1
ATOM 1031 O O . MET A 1 130 ? -3.141 5.758 6.523 1 98.69 130 MET A O 1
ATOM 1035 N N . THR A 1 131 ? -1.892 5.988 4.703 1 98.5 131 THR A N 1
ATOM 1036 C CA . THR A 1 131 ? -1.42 7.344 4.961 1 98.5 131 THR A CA 1
ATOM 1037 C C . THR A 1 131 ? -1.659 8.242 3.746 1 98.5 131 THR A C 1
ATOM 1039 O O . THR A 1 131 ? -1.349 7.855 2.617 1 98.5 131 THR A O 1
ATOM 1042 N N . VAL A 1 132 ? -2.283 9.305 4 1 98.88 132 VAL A N 1
ATOM 1043 C CA . VAL A 1 132 ? -2.334 10.375 3.012 1 98.88 132 VAL A CA 1
ATOM 1044 C C . VAL A 1 132 ? -1.274 11.43 3.334 1 98.88 132 VAL A C 1
ATOM 1046 O O . VAL A 1 132 ? -1.311 12.047 4.398 1 98.88 132 VAL A O 1
ATOM 1049 N N . MET A 1 133 ? -0.338 11.547 2.457 1 98.56 133 MET A N 1
ATOM 1050 C CA . MET A 1 133 ? 0.668 12.602 2.553 1 98.56 133 MET A CA 1
ATOM 1051 C C . MET A 1 133 ? 0.224 13.852 1.793 1 98.56 133 MET A C 1
ATOM 1053 O O . MET A 1 133 ? 0.191 13.852 0.561 1 98.56 133 MET A O 1
ATOM 1057 N N . LEU A 1 134 ? -0.104 14.852 2.557 1 98.62 134 LEU A N 1
ATOM 1058 C CA . LEU A 1 134 ? -0.647 16.062 1.968 1 98.62 134 LEU A CA 1
ATOM 1059 C C . LEU A 1 134 ? 0.46 16.906 1.345 1 98.62 134 LEU A C 1
ATOM 1061 O O . LEU A 1 134 ? 1.642 16.703 1.623 1 98.62 134 LEU A O 1
ATOM 1065 N N . PRO A 1 135 ? 0.032 17.844 0.476 1 97.75 135 PRO A N 1
ATOM 1066 C CA . PRO A 1 135 ? 1.048 18.672 -0.168 1 97.75 135 PRO A CA 1
ATOM 1067 C C . PRO A 1 135 ? 1.949 19.391 0.836 1 97.75 135 PRO A C 1
ATOM 1069 O O . PRO A 1 135 ? 1.48 19.828 1.892 1 97.75 135 PRO A O 1
ATOM 1072 N N . ASN A 1 136 ? 3.152 19.422 0.543 1 96.12 136 ASN A N 1
ATOM 1073 C CA . ASN A 1 136 ? 4.223 19.922 1.407 1 96.12 136 ASN A CA 1
ATOM 1074 C C . ASN A 1 136 ? 4.809 21.219 0.885 1 96.12 136 ASN A C 1
ATOM 1076 O O . ASN A 1 136 ? 5.258 21.297 -0.26 1 96.12 136 ASN A O 1
ATOM 1080 N N . PRO A 1 137 ? 4.828 22.266 1.646 1 97.38 137 PRO A N 1
ATOM 1081 C CA . PRO A 1 137 ? 5.312 23.562 1.166 1 97.38 137 PRO A CA 1
ATOM 1082 C C . PRO A 1 137 ? 6.785 23.531 0.764 1 97.38 137 PRO A C 1
ATOM 1084 O O . PRO A 1 137 ? 7.27 24.453 0.102 1 97.38 137 PRO A O 1
ATOM 1087 N N . PHE A 1 138 ? 7.52 22.5 1.117 1 97 138 PHE A N 1
ATOM 1088 C CA . PHE A 1 138 ? 8.961 22.438 0.894 1 97 138 PHE A CA 1
ATOM 1089 C C . PHE A 1 138 ? 9.289 21.547 -0.29 1 97 138 PHE A C 1
ATOM 1091 O O . PHE A 1 138 ? 10.445 21.453 -0.702 1 97 138 PHE A O 1
ATOM 1098 N N . LEU A 1 139 ? 8.297 20.828 -0.801 1 95.44 139 LEU A N 1
ATOM 1099 C CA . LEU A 1 139 ? 8.484 19.859 -1.882 1 95.44 139 LEU A CA 1
ATOM 1100 C C . LEU A 1 139 ? 7.527 20.141 -3.033 1 95.44 139 LEU A C 1
ATOM 1102 O O . LEU A 1 139 ? 6.387 20.547 -2.811 1 95.44 139 LEU A O 1
ATOM 1106 N N . ASP A 1 140 ? 7.996 19.844 -4.227 1 93.69 140 ASP A N 1
ATOM 1107 C CA . ASP A 1 140 ? 7.078 19.906 -5.359 1 93.69 140 ASP A CA 1
ATOM 1108 C C . ASP A 1 140 ? 6.352 18.578 -5.555 1 93.69 140 ASP A C 1
ATOM 1110 O O . ASP A 1 140 ? 6.449 17.688 -4.715 1 93.69 140 ASP A O 1
ATOM 1114 N N . ASP A 1 141 ? 5.578 18.484 -6.617 1 91.5 141 ASP A N 1
ATOM 1115 C CA . ASP A 1 141 ? 4.715 17.328 -6.84 1 91.5 141 ASP A CA 1
ATOM 1116 C C . ASP A 1 141 ? 5.535 16.094 -7.25 1 91.5 141 ASP A C 1
ATOM 1118 O O . ASP A 1 141 ? 4.98 15.016 -7.449 1 91.5 141 ASP A O 1
ATOM 1122 N N . ARG A 1 142 ? 6.816 16.266 -7.352 1 89.5 142 ARG A N 1
ATOM 1123 C CA . ARG A 1 142 ? 7.715 15.141 -7.59 1 89.5 142 ARG A CA 1
ATOM 1124 C C . ARG A 1 142 ? 8.633 14.914 -6.395 1 89.5 142 ARG A C 1
ATOM 1126 O O . ARG A 1 142 ? 9.641 14.203 -6.504 1 89.5 142 ARG A O 1
ATOM 1133 N N . GLN A 1 143 ? 8.359 15.617 -5.332 1 90.94 143 GLN A N 1
ATOM 1134 C CA . GLN A 1 143 ? 9.039 15.508 -4.043 1 90.94 143 GLN A CA 1
ATOM 1135 C C . GLN A 1 143 ? 10.469 16.031 -4.121 1 90.94 143 GLN A C 1
ATOM 1137 O O . GLN A 1 143 ? 11.328 15.617 -3.35 1 90.94 143 GLN A O 1
ATOM 1142 N N . ASN A 1 144 ? 10.633 16.891 -5.133 1 92.5 144 ASN A N 1
ATOM 1143 C CA . ASN A 1 144 ? 11.875 17.641 -5.141 1 92.5 144 ASN A CA 1
ATOM 1144 C C . ASN A 1 144 ? 11.805 18.844 -4.188 1 92.5 144 ASN A C 1
ATOM 1146 O O . ASN A 1 144 ? 10.766 19.484 -4.082 1 92.5 144 ASN A O 1
ATOM 1150 N N . ILE A 1 145 ? 12.969 19.125 -3.578 1 94.06 145 ILE A N 1
ATOM 1151 C CA . ILE A 1 145 ? 13.023 20.25 -2.641 1 94.06 145 ILE A CA 1
ATOM 1152 C C . ILE A 1 145 ? 12.875 21.562 -3.396 1 94.06 145 ILE A C 1
ATOM 1154 O O . ILE A 1 145 ? 13.555 21.797 -4.398 1 94.06 145 ILE A O 1
ATOM 1158 N N . LEU A 1 146 ? 11.984 22.344 -2.861 1 94.88 146 LEU A N 1
ATOM 1159 C CA . LEU A 1 146 ? 11.773 23.672 -3.434 1 94.88 146 LEU A CA 1
ATOM 1160 C C . LEU A 1 146 ? 12.828 24.656 -2.928 1 94.88 146 LEU A C 1
ATOM 1162 O O . LEU A 1 146 ? 13.234 24.594 -1.765 1 94.88 146 LEU A O 1
ATOM 1166 N N . ASP A 1 147 ? 13.18 25.625 -3.816 1 92.38 147 ASP A N 1
ATOM 1167 C CA . ASP A 1 147 ? 14.125 26.672 -3.42 1 92.38 147 ASP A CA 1
ATOM 1168 C C . ASP A 1 147 ? 13.555 27.547 -2.311 1 92.38 147 ASP A C 1
ATOM 1170 O O . ASP A 1 147 ? 14.25 27.875 -1.347 1 92.38 147 ASP A O 1
ATOM 1174 N N . GLU A 1 148 ? 12.305 27.953 -2.516 1 93.75 148 GLU A N 1
ATOM 1175 C CA . GLU A 1 148 ? 11.539 28.703 -1.524 1 93.75 148 GLU A CA 1
ATOM 1176 C C . GLU A 1 148 ? 10.25 27.984 -1.153 1 93.75 148 GLU A C 1
ATOM 1178 O O . GLU A 1 148 ? 9.578 27.406 -2.018 1 93.75 148 GLU A O 1
ATOM 1183 N N . PRO A 1 149 ? 10 28.047 0.084 1 95.75 149 PRO A N 1
ATOM 1184 C CA . PRO A 1 149 ? 8.75 27.391 0.486 1 95.75 149 PRO A CA 1
ATOM 1185 C C . PRO A 1 149 ? 7.527 27.984 -0.211 1 95.75 149 PRO A C 1
ATOM 1187 O O . PRO A 1 149 ? 7.465 29.203 -0.427 1 95.75 149 PRO A O 1
ATOM 1190 N N . ASP A 1 150 ? 6.613 27.203 -0.645 1 97.12 150 ASP A N 1
ATOM 1191 C CA . ASP A 1 150 ? 5.316 27.609 -1.185 1 97.12 150 ASP A CA 1
ATOM 1192 C C . ASP A 1 150 ? 4.184 27.219 -0.241 1 97.12 150 ASP A C 1
ATOM 1194 O O . ASP A 1 150 ? 3.562 26.172 -0.414 1 97.12 150 ASP A O 1
ATOM 1198 N N . PHE A 1 151 ? 3.787 28.094 0.634 1 97.5 151 PHE A N 1
ATOM 1199 C CA . PHE A 1 151 ? 2.859 27.781 1.711 1 97.5 151 PHE A CA 1
ATOM 1200 C C . PHE A 1 151 ? 1.434 27.672 1.184 1 97.5 151 PHE A C 1
ATOM 1202 O O . PHE A 1 151 ? 0.535 27.219 1.896 1 97.5 151 PHE A O 1
ATOM 1209 N N . SER A 1 152 ? 1.2 28.078 -0.068 1 97.25 152 SER A N 1
ATOM 1210 C CA . SER A 1 152 ? -0.115 27.859 -0.659 1 97.25 152 SER A CA 1
ATOM 1211 C C . SER A 1 152 ? -0.421 26.359 -0.771 1 97.25 152 SER A C 1
ATOM 1213 O O . SER A 1 152 ? -1.584 25.969 -0.88 1 97.25 152 SER A O 1
ATOM 1215 N N . ARG A 1 153 ? 0.591 25.562 -0.64 1 97.31 153 ARG A N 1
ATOM 1216 C CA . ARG A 1 153 ? 0.439 24.109 -0.747 1 97.31 153 ARG A CA 1
ATOM 1217 C C . ARG A 1 153 ? -0.186 23.531 0.518 1 97.31 153 ARG A C 1
ATOM 1219 O O . ARG A 1 153 ? -0.587 22.375 0.54 1 97.31 153 ARG A O 1
ATOM 1226 N N . LEU A 1 154 ? -0.381 24.359 1.541 1 98.19 154 LEU A N 1
ATOM 1227 C CA . LEU A 1 154 ? -1.026 23.922 2.773 1 98.19 154 LEU A CA 1
ATOM 1228 C C . LEU A 1 154 ? -2.545 24.016 2.658 1 98.19 154 LEU A C 1
ATOM 1230 O O . LEU A 1 154 ? -3.266 23.719 3.611 1 98.19 154 LEU A O 1
ATOM 1234 N N . ALA A 1 155 ? -3.037 24.359 1.481 1 97.88 155 ALA A N 1
ATOM 1235 C CA . ALA A 1 155 ? -4.469 24.594 1.297 1 97.88 155 ALA A CA 1
ATOM 1236 C C . ALA A 1 155 ? -5.273 23.344 1.664 1 97.88 155 ALA A C 1
ATOM 1238 O O . ALA A 1 155 ? -6.293 23.438 2.352 1 97.88 155 ALA A O 1
ATOM 1239 N N . ALA A 1 156 ? -4.82 22.234 1.258 1 98.12 156 ALA A N 1
ATOM 1240 C CA . ALA A 1 156 ? -5.535 21 1.568 1 98.12 156 ALA A CA 1
ATOM 1241 C C . ALA A 1 156 ? -5.531 20.719 3.07 1 98.12 156 ALA A C 1
ATOM 1243 O O . ALA A 1 156 ? -6.562 20.375 3.646 1 98.12 156 ALA A O 1
ATOM 1244 N N . TRP A 1 157 ? -4.355 20.906 3.678 1 98.62 157 TRP A N 1
ATOM 1245 C CA . TRP A 1 157 ? -4.223 20.734 5.121 1 98.62 157 TRP A CA 1
ATOM 1246 C C . TRP A 1 157 ? -5.164 21.672 5.871 1 98.62 157 TRP A C 1
ATOM 1248 O O . TRP A 1 157 ? -5.926 21.219 6.734 1 98.62 157 TRP A O 1
ATOM 1258 N N . ASP A 1 158 ? -5.172 22.891 5.449 1 98.25 158 ASP A N 1
ATOM 1259 C CA . ASP A 1 158 ? -6 23.906 6.105 1 98.25 158 ASP A CA 1
ATOM 1260 C C . ASP A 1 158 ? -7.484 23.578 5.941 1 98.25 158 ASP A C 1
ATOM 1262 O O . ASP A 1 158 ? -8.258 23.672 6.898 1 98.25 158 ASP A O 1
ATOM 1266 N N . SER A 1 159 ? -7.855 23.203 4.812 1 98 159 SER A N 1
ATOM 1267 C CA . SER A 1 159 ? -9.258 22.906 4.52 1 98 159 SER A CA 1
ATOM 1268 C C . SER A 1 159 ? -9.734 21.688 5.289 1 98 159 SER A C 1
ATOM 1270 O O . SER A 1 159 ? -10.797 21.719 5.922 1 98 159 SER A O 1
ATOM 1272 N N . LEU A 1 160 ? -8.977 20.656 5.297 1 98.31 160 LEU A N 1
ATOM 1273 C CA . LEU A 1 160 ? -9.375 19.406 5.934 1 98.31 160 LEU A CA 1
ATOM 1274 C C . LEU A 1 160 ? -9.383 19.547 7.453 1 98.31 160 LEU A C 1
ATOM 1276 O O . LEU A 1 160 ? -10.281 19.031 8.125 1 98.31 160 LEU A O 1
ATOM 1280 N N . ARG A 1 161 ? -8.398 20.219 7.973 1 97.56 161 ARG A N 1
ATOM 1281 C CA . ARG A 1 161 ? -8.352 20.438 9.414 1 97.56 161 ARG A CA 1
ATOM 1282 C C . ARG A 1 161 ? -9.555 21.25 9.891 1 97.56 161 ARG A C 1
ATOM 1284 O O . ARG A 1 161 ? -10.102 20.984 10.961 1 97.56 161 ARG A O 1
ATOM 1291 N N . LYS A 1 162 ? -9.945 22.25 9.094 1 97.75 162 LYS A N 1
ATOM 1292 C CA . LYS A 1 162 ? -11.133 23.031 9.43 1 97.75 162 LYS A CA 1
ATOM 1293 C C . LYS A 1 162 ? -12.383 22.156 9.398 1 97.75 162 LYS A C 1
ATOM 1295 O O . LYS A 1 162 ? -13.203 22.203 10.32 1 97.75 162 LYS A O 1
ATOM 1300 N N . THR A 1 163 ? -12.523 21.375 8.43 1 98.06 163 THR A N 1
ATOM 1301 C CA . THR A 1 163 ? -13.727 20.578 8.203 1 98.06 163 THR A CA 1
ATOM 1302 C C . THR A 1 163 ? -13.852 19.484 9.266 1 98.06 163 THR A C 1
ATOM 1304 O O . THR A 1 163 ? 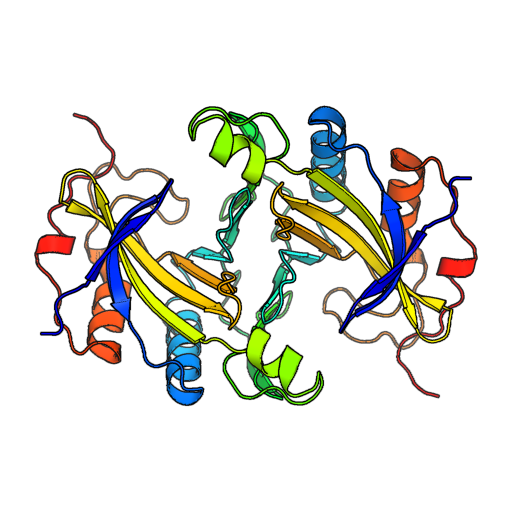-14.93 19.281 9.82 1 98.06 163 THR A O 1
ATOM 1307 N N . TYR A 1 164 ? -12.773 18.859 9.641 1 98.19 164 TYR A N 1
ATOM 1308 C CA . TYR A 1 164 ? -12.891 17.625 10.414 1 98.19 164 TYR A CA 1
ATOM 1309 C C . TYR A 1 164 ? -12.484 17.844 11.867 1 98.19 164 TYR A C 1
ATOM 1311 O O . TYR A 1 164 ? -12.844 17.047 12.742 1 98.19 164 TYR A O 1
ATOM 1319 N N . LEU A 1 165 ? -11.734 18.906 12.086 1 97.62 165 LEU A N 1
ATOM 1320 C CA . LEU A 1 165 ? -11.281 19.172 13.445 1 97.62 165 LEU A CA 1
ATOM 1321 C C . LEU A 1 165 ? -11.859 20.484 13.969 1 97.62 165 LEU A C 1
ATOM 1323 O O . LEU A 1 165 ? -11.758 20.797 15.156 1 97.62 165 LEU A O 1
ATOM 1327 N N . GLY A 1 166 ? -12.422 21.297 13.062 1 97.25 166 GLY A N 1
ATOM 1328 C CA . GLY A 1 166 ? -12.914 22.609 13.445 1 97.25 166 GLY A CA 1
ATOM 1329 C C . GLY A 1 166 ? -11.805 23.578 13.781 1 97.25 166 GLY A C 1
ATOM 1330 O O . GLY A 1 166 ? -12 24.5 14.586 1 97.25 166 GLY A O 1
ATOM 1331 N N . LEU A 1 167 ? -10.633 23.328 13.195 1 97.5 167 LEU A N 1
ATOM 1332 C CA . LEU A 1 167 ? -9.477 24.141 13.547 1 97.5 167 LEU A CA 1
ATOM 1333 C C . LEU A 1 167 ? -9.102 25.078 12.406 1 97.5 167 LEU A C 1
ATOM 1335 O O . LEU A 1 167 ? -8.961 24.641 11.258 1 97.5 167 LEU A O 1
ATOM 1339 N N . ASP A 1 168 ? -8.93 26.297 12.727 1 96.44 168 ASP A N 1
ATOM 1340 C CA . ASP A 1 168 ? -8.453 27.266 11.75 1 96.44 168 ASP A CA 1
ATOM 1341 C C . ASP A 1 168 ? -6.973 27.047 11.438 1 96.44 168 ASP A C 1
ATOM 1343 O O . ASP A 1 168 ? -6.289 26.297 12.141 1 96.44 168 ASP A O 1
ATOM 1347 N N . PRO A 1 169 ? -6.5 27.672 10.352 1 96.44 169 PRO A N 1
ATOM 1348 C CA . PRO A 1 169 ? -5.07 27.547 10.039 1 96.44 169 PRO A CA 1
ATOM 1349 C C . PRO A 1 169 ? -4.18 27.875 11.234 1 96.44 169 PRO A C 1
ATOM 1351 O O . PRO A 1 169 ? -4.477 28.812 11.992 1 96.44 169 PRO A O 1
ATOM 1354 N N . ASP A 1 170 ? -3.199 27.109 11.453 1 96.25 170 ASP A N 1
ATOM 1355 C CA . ASP A 1 170 ? -2.238 27.266 12.539 1 96.25 170 ASP A CA 1
ATOM 1356 C C . ASP A 1 170 ? -0.979 27.984 12.055 1 96.25 170 ASP A C 1
ATOM 1358 O O . ASP A 1 170 ? -0.28 27.484 11.172 1 96.25 170 ASP A O 1
ATOM 1362 N N . PRO A 1 171 ? -0.632 29.094 12.641 1 96.44 171 PRO A N 1
ATOM 1363 C CA . PRO A 1 171 ? 0.585 29.797 12.227 1 96.44 171 PRO A CA 1
ATOM 1364 C C . PRO A 1 171 ? 1.832 28.922 12.32 1 96.44 171 PRO A C 1
ATOM 1366 O O . PRO A 1 171 ? 2.785 29.125 11.562 1 96.44 171 PRO A O 1
ATOM 1369 N N . LEU A 1 172 ? 1.811 27.906 13.133 1 97.06 172 LEU A N 1
ATOM 1370 C CA . LEU A 1 172 ? 2.967 27.031 13.289 1 97.06 172 LEU A CA 1
ATOM 1371 C C . LEU A 1 172 ? 3.256 26.297 11.992 1 97.06 172 LEU A C 1
ATOM 1373 O O . LEU A 1 172 ? 4.41 25.969 11.695 1 97.06 172 LEU A O 1
ATOM 1377 N N . ASP A 1 173 ? 2.246 26 11.211 1 97.62 173 ASP A N 1
ATOM 1378 C CA . ASP A 1 173 ? 2.398 25.266 9.961 1 97.62 173 ASP A CA 1
ATOM 1379 C C . ASP A 1 173 ? 3.273 26.047 8.977 1 97.62 173 ASP A C 1
ATOM 1381 O O . ASP A 1 173 ? 3.803 25.469 8.023 1 97.62 173 ASP A O 1
ATOM 1385 N N . ARG A 1 174 ? 3.445 27.344 9.172 1 96.94 174 ARG A N 1
ATOM 1386 C CA . ARG A 1 174 ? 4.168 28.203 8.227 1 96.94 174 ARG A CA 1
ATOM 1387 C C . ARG A 1 174 ? 5.488 28.672 8.82 1 96.94 174 ARG A C 1
ATOM 1389 O O . ARG A 1 174 ? 6.129 29.578 8.273 1 96.94 174 ARG A O 1
ATOM 1396 N N . ALA A 1 175 ? 5.895 28.016 9.859 1 95 175 ALA A N 1
ATOM 1397 C CA . ALA A 1 175 ? 7.078 28.469 10.586 1 95 175 ALA A CA 1
ATOM 1398 C C . ALA A 1 175 ? 8.344 27.797 10.039 1 95 175 ALA A C 1
ATOM 1400 O O . ALA A 1 175 ? 9.453 28.234 10.328 1 95 175 ALA A O 1
ATOM 1401 N N . GLY A 1 176 ? 8.156 26.719 9.289 1 90.81 176 GLY A N 1
ATOM 1402 C CA . GLY A 1 176 ? 9.305 25.969 8.82 1 90.81 176 GLY A CA 1
ATOM 1403 C C . GLY A 1 176 ? 10.031 26.641 7.664 1 90.81 176 GLY A C 1
ATOM 1404 O O . GLY A 1 176 ? 9.445 27.453 6.953 1 90.81 176 GLY A O 1
ATOM 1405 N N . LYS A 1 177 ? 11.359 26.25 7.496 1 85.5 177 LYS A N 1
ATOM 1406 C CA . LYS A 1 177 ? 12.164 26.828 6.422 1 85.5 177 LYS A CA 1
ATOM 1407 C C . LYS A 1 177 ? 12.555 25.766 5.398 1 85.5 177 LYS A C 1
ATOM 1409 O O . LYS A 1 177 ? 13.25 26.062 4.426 1 85.5 177 LYS A O 1
ATOM 1414 N N . GLY A 1 178 ? 12.039 24.656 5.559 1 80.62 178 GLY A N 1
ATOM 1415 C CA . GLY A 1 178 ? 12.336 23.594 4.609 1 80.62 178 GLY A CA 1
ATOM 1416 C C . GLY A 1 178 ? 13.523 22.734 5.027 1 80.62 178 GLY A C 1
ATOM 1417 O O . GLY A 1 178 ? 13.82 22.609 6.215 1 80.62 178 GLY A O 1
ATOM 1418 N N . PHE A 1 179 ? 14.008 21.875 4.141 1 74.69 179 PHE A N 1
ATOM 1419 C CA . PHE A 1 179 ? 15.031 20.859 4.414 1 74.69 179 PHE A CA 1
ATOM 1420 C C . PHE A 1 179 ? 16.422 21.422 4.137 1 74.69 179 PHE A C 1
ATOM 1422 O O . PHE A 1 179 ? 17.422 20.734 4.379 1 74.69 179 PHE A O 1
ATOM 1429 N N . ARG A 1 180 ? 16.453 22.703 3.641 1 63.16 180 ARG A N 1
ATOM 1430 C CA . ARG A 1 180 ? 17.781 23.234 3.309 1 63.16 180 ARG A CA 1
ATOM 1431 C C . ARG A 1 180 ? 18.578 23.547 4.566 1 63.16 180 ARG A C 1
ATOM 1433 O O . ARG A 1 180 ? 18.031 24.062 5.543 1 63.16 180 ARG A O 1
ATOM 1440 N N . HIS A 1 181 ? 19.406 22.703 5.008 1 50.84 181 HIS A N 1
ATOM 1441 C CA . HIS A 1 181 ? 20.359 23.141 6.016 1 50.84 181 HIS A CA 1
ATOM 1442 C C . HIS A 1 181 ? 21.172 24.344 5.531 1 50.84 181 HIS A C 1
ATOM 1444 O O . HIS A 1 181 ? 21.625 24.359 4.383 1 50.84 181 HIS A O 1
ATOM 1450 N N . GLY A 1 182 ? 20.766 25.391 5.969 1 37.47 182 GLY A N 1
ATOM 1451 C CA . GLY A 1 182 ? 21.672 26.516 5.754 1 37.47 182 GLY A CA 1
ATOM 1452 C C . GLY A 1 182 ? 23.125 26.156 6.004 1 37.47 182 GLY A C 1
ATOM 1453 O O . GLY A 1 182 ? 23.422 25.203 6.715 1 37.47 182 GLY A O 1
ATOM 1454 N N . MET B 1 1 ? 11.766 -30.891 -8.328 1 52.38 1 MET B N 1
ATOM 1455 C CA . MET B 1 1 ? 10.594 -30.016 -8.453 1 52.38 1 MET B CA 1
ATOM 1456 C C . MET B 1 1 ? 10.047 -29.641 -7.078 1 52.38 1 MET B C 1
ATOM 1458 O O . MET B 1 1 ? 9.68 -30.516 -6.297 1 52.38 1 MET B O 1
ATOM 1462 N N . THR B 1 2 ? 10.516 -28.438 -6.406 1 77.81 2 THR B N 1
ATOM 1463 C CA . THR B 1 2 ? 10.148 -28.234 -5.008 1 77.81 2 THR B CA 1
ATOM 1464 C C . THR B 1 2 ? 8.641 -28.031 -4.867 1 77.81 2 THR B C 1
ATOM 1466 O O . THR B 1 2 ? 8.062 -27.156 -5.516 1 77.81 2 THR B O 1
ATOM 1469 N N . ALA B 1 3 ? 7.906 -29.141 -4.453 1 91.81 3 ALA B N 1
ATOM 1470 C CA . ALA B 1 3 ? 6.473 -29.125 -4.176 1 91.81 3 ALA B CA 1
ATOM 1471 C C . ALA B 1 3 ? 6.105 -27.922 -3.312 1 91.81 3 ALA B C 1
ATOM 1473 O O . ALA B 1 3 ? 6.875 -27.516 -2.439 1 91.81 3 ALA B O 1
ATOM 1474 N N . PRO B 1 4 ? 4.953 -27.344 -3.672 1 96.5 4 PRO B N 1
ATOM 1475 C CA . PRO B 1 4 ? 4.539 -26.203 -2.834 1 96.5 4 PRO B CA 1
ATOM 1476 C C . PRO B 1 4 ? 4.109 -26.641 -1.433 1 96.5 4 PRO B C 1
ATOM 1478 O O . PRO B 1 4 ? 3.752 -27.812 -1.224 1 96.5 4 PRO B O 1
ATOM 1481 N N . THR B 1 5 ? 4.207 -25.75 -0.51 1 96.75 5 THR B N 1
ATOM 1482 C CA . THR B 1 5 ? 3.547 -25.906 0.781 1 96.75 5 THR B CA 1
ATOM 1483 C C . THR B 1 5 ? 2.078 -25.5 0.69 1 96.75 5 THR B C 1
ATOM 1485 O O . THR B 1 5 ? 1.752 -24.453 0.111 1 96.75 5 THR B O 1
ATOM 1488 N N . LEU B 1 6 ? 1.236 -26.328 1.191 1 96.44 6 LEU B N 1
ATOM 1489 C CA . LEU B 1 6 ? -0.182 -26 1.279 1 96.44 6 LEU B CA 1
ATOM 1490 C C . LEU B 1 6 ? -0.474 -25.188 2.531 1 96.44 6 LEU B C 1
ATOM 1492 O O . LEU B 1 6 ? -0.137 -25.594 3.643 1 96.44 6 LEU B O 1
ATOM 1496 N N . VAL B 1 7 ? -1.019 -24 2.322 1 96.5 7 VAL B N 1
ATOM 1497 C CA . VAL B 1 7 ? -1.317 -23.109 3.441 1 96.5 7 VAL B CA 1
ATOM 1498 C C . VAL B 1 7 ? -2.793 -22.719 3.412 1 96.5 7 VAL B C 1
ATOM 1500 O O . VAL B 1 7 ? -3.33 -22.375 2.357 1 96.5 7 VAL B O 1
ATOM 1503 N N . GLU B 1 8 ? -3.43 -22.797 4.539 1 94.31 8 GLU B N 1
ATOM 1504 C CA . GLU B 1 8 ? -4.77 -22.25 4.711 1 94.31 8 GLU B CA 1
ATOM 1505 C C . GLU B 1 8 ? -4.719 -20.859 5.359 1 94.31 8 GLU B C 1
ATOM 1507 O O . GLU B 1 8 ? -4.238 -20.719 6.484 1 94.31 8 GLU B O 1
ATOM 1512 N N . GLU B 1 9 ? -5.18 -19.875 4.676 1 88.5 9 GLU B N 1
ATOM 1513 C CA . GLU B 1 9 ? -5.145 -18.5 5.195 1 88.5 9 GLU B CA 1
ATOM 1514 C C . GLU B 1 9 ? -6.555 -17.953 5.383 1 88.5 9 GLU B C 1
ATOM 1516 O O . GLU B 1 9 ? -7.348 -17.922 4.438 1 88.5 9 GLU B O 1
ATOM 1521 N N . PRO B 1 10 ? -6.77 -17.5 6.586 1 80.12 10 PRO B N 1
ATOM 1522 C CA . PRO B 1 10 ? -8.094 -16.906 6.82 1 80.12 10 PRO B CA 1
ATOM 1523 C C . PRO B 1 10 ? -8.422 -15.789 5.844 1 80.12 10 PRO B C 1
ATOM 1525 O O . PRO B 1 10 ? -7.625 -14.867 5.664 1 80.12 10 PRO B O 1
ATOM 1528 N N . GLY B 1 11 ? -9.57 -15.969 5.133 1 75.69 11 GLY B N 1
ATOM 1529 C CA . GLY B 1 11 ? -10.023 -14.938 4.219 1 75.69 11 GLY B CA 1
ATOM 1530 C C . GLY B 1 11 ? -9.453 -15.086 2.82 1 75.69 11 GLY B C 1
ATOM 1531 O O . GLY B 1 11 ? -9.945 -14.461 1.877 1 75.69 11 GLY B O 1
ATOM 1532 N N . ASN B 1 12 ? -8.43 -15.945 2.678 1 83.94 12 ASN B N 1
ATOM 1533 C CA . ASN B 1 12 ? -7.773 -16.078 1.38 1 83.94 12 ASN B CA 1
ATOM 1534 C C . ASN B 1 12 ? -7.891 -17.5 0.836 1 83.94 12 ASN B C 1
ATOM 1536 O O . ASN B 1 12 ? -7.641 -17.734 -0.346 1 83.94 12 ASN B O 1
ATOM 1540 N N . GLY B 1 13 ? -8.289 -18.375 1.739 1 88.44 13 GLY B N 1
ATOM 1541 C CA . GLY B 1 13 ? -8.484 -19.75 1.308 1 88.44 13 GLY B CA 1
ATOM 1542 C C . GLY B 1 13 ? -7.199 -20.547 1.241 1 88.44 13 GLY B C 1
ATOM 1543 O O . GLY B 1 13 ? -6.301 -20.359 2.064 1 88.44 13 GLY B O 1
ATOM 1544 N N . THR B 1 14 ? -7.203 -21.484 0.284 1 96.06 14 THR B N 1
ATOM 1545 C CA . THR B 1 14 ? -6.078 -22.406 0.161 1 96.06 14 THR B CA 1
ATOM 1546 C C . THR B 1 14 ? -5.035 -21.859 -0.813 1 96.06 14 THR B C 1
ATOM 1548 O O . THR B 1 14 ? -5.375 -21.453 -1.923 1 96.06 14 THR B O 1
ATOM 1551 N N . LEU B 1 15 ? -3.734 -21.969 -0.382 1 97.75 15 LEU B N 1
ATOM 1552 C CA . LEU B 1 15 ? -2.643 -21.469 -1.21 1 97.75 15 LEU B CA 1
ATOM 1553 C C . LEU B 1 15 ? -1.582 -22.547 -1.42 1 97.75 15 LEU B C 1
ATOM 1555 O O . LEU B 1 15 ? -1.285 -23.312 -0.505 1 97.75 15 LEU B O 1
ATOM 1559 N N . HIS B 1 16 ? -1.117 -22.594 -2.605 1 98.38 16 HIS B N 1
ATOM 1560 C CA . HIS B 1 16 ? 0.219 -23.125 -2.812 1 98.38 16 HIS B CA 1
ATOM 1561 C C . HIS B 1 16 ? 1.287 -22.062 -2.627 1 98.38 16 HIS B C 1
ATOM 1563 O O . HIS B 1 16 ? 1.191 -20.969 -3.207 1 98.38 16 HIS B O 1
ATOM 1569 N N . VAL B 1 17 ? 2.314 -22.438 -1.808 1 98.38 17 VAL B N 1
ATOM 1570 C CA . VAL B 1 17 ? 3.346 -21.438 -1.516 1 98.38 17 VAL B CA 1
ATOM 1571 C C . VAL B 1 17 ? 4.723 -22.031 -1.803 1 98.38 17 VAL B C 1
ATOM 1573 O O . VAL B 1 17 ? 5.008 -23.172 -1.437 1 98.38 17 VAL B O 1
ATOM 1576 N N . TRP B 1 18 ? 5.547 -21.312 -2.535 1 98.62 18 TRP B N 1
ATOM 1577 C CA . TRP B 1 18 ? 6.957 -21.609 -2.756 1 98.62 18 TRP B CA 1
ATOM 1578 C C . TRP B 1 18 ? 7.844 -20.531 -2.154 1 98.62 18 TRP B C 1
ATOM 1580 O O . TRP B 1 18 ? 7.891 -19.406 -2.662 1 98.62 18 TRP B O 1
ATOM 1590 N N . PRO B 1 19 ? 8.539 -20.859 -1.08 1 98.12 19 PRO B N 1
ATOM 1591 C CA . PRO B 1 19 ? 9.391 -19.844 -0.458 1 98.12 19 PRO B CA 1
ATOM 1592 C C . PRO B 1 19 ? 10.562 -19.438 -1.348 1 98.12 19 PRO B C 1
ATOM 1594 O O . PRO B 1 19 ? 11.047 -20.234 -2.152 1 98.12 19 PRO B O 1
ATOM 1597 N N . LEU B 1 20 ? 10.977 -18.188 -1.205 1 98.31 20 LEU B N 1
ATOM 1598 C CA . LEU B 1 20 ? 12.164 -17.641 -1.855 1 98.31 20 LEU B CA 1
ATOM 1599 C C . LEU B 1 20 ? 13.211 -17.25 -0.824 1 98.31 20 LEU B C 1
ATOM 1601 O O . LEU B 1 20 ? 12.875 -16.875 0.304 1 98.31 20 LEU B O 1
ATOM 1605 N N . PRO B 1 21 ? 14.5 -17.359 -1.29 1 98.19 21 PRO B N 1
ATOM 1606 C CA . PRO B 1 21 ? 15.523 -16.75 -0.442 1 98.19 21 PRO B CA 1
ATOM 1607 C C . PRO B 1 21 ? 15.297 -15.242 -0.257 1 98.19 21 PRO B C 1
ATOM 1609 O O . PRO B 1 21 ? 14.836 -14.57 -1.177 1 98.19 21 PRO B O 1
ATOM 1612 N N . THR B 1 22 ? 15.688 -14.742 0.934 1 98.69 22 THR B N 1
ATOM 1613 C CA . THR B 1 22 ? 15.414 -13.336 1.216 1 98.69 22 THR B CA 1
ATOM 1614 C C . THR B 1 22 ? 16.703 -12.523 1.233 1 98.69 22 THR B C 1
ATOM 1616 O O . THR B 1 22 ? 16.766 -11.453 1.84 1 98.69 22 THR B O 1
ATOM 1619 N N . ASP B 1 23 ? 17.719 -13.094 0.622 1 98.44 23 ASP B N 1
ATOM 1620 C CA . ASP B 1 23 ? 18.922 -12.273 0.489 1 98.44 23 ASP B CA 1
ATOM 1621 C C . ASP B 1 23 ? 18.672 -11.102 -0.459 1 98.44 23 ASP B C 1
ATOM 1623 O O . ASP B 1 23 ? 17.859 -11.195 -1.373 1 98.44 23 ASP B O 1
ATOM 1627 N N . GLU B 1 24 ? 19.391 -10.07 -0.282 1 98.38 24 GLU B N 1
ATOM 1628 C CA . GLU B 1 24 ? 19.188 -8.812 -0.997 1 98.38 24 GLU B CA 1
ATOM 1629 C C . GLU B 1 24 ? 19.297 -9.008 -2.506 1 98.38 24 GLU B C 1
ATOM 1631 O O . GLU B 1 24 ? 18.484 -8.484 -3.268 1 98.38 24 GLU B O 1
ATOM 1636 N N . ASP B 1 25 ? 20.25 -9.758 -2.971 1 98.5 25 ASP B N 1
ATOM 1637 C CA . ASP B 1 25 ? 20.484 -9.938 -4.398 1 98.5 25 ASP B CA 1
ATOM 1638 C C . ASP B 1 25 ? 19.297 -10.602 -5.074 1 98.5 25 ASP B C 1
ATOM 1640 O O . ASP B 1 25 ? 18.859 -10.18 -6.148 1 98.5 25 ASP B O 1
ATOM 1644 N N . THR B 1 26 ? 18.781 -11.641 -4.441 1 98.56 26 THR B N 1
ATOM 1645 C CA . THR B 1 26 ? 17.641 -12.352 -4.996 1 98.56 26 THR B CA 1
ATOM 1646 C C . THR B 1 26 ? 16.406 -11.445 -5.055 1 98.56 26 THR B C 1
ATOM 1648 O O . THR B 1 26 ? 15.727 -11.375 -6.078 1 98.56 26 THR B O 1
ATOM 1651 N N . LEU B 1 27 ? 16.188 -10.75 -4.016 1 98.88 27 LEU B N 1
ATOM 1652 C CA . LEU B 1 27 ? 15 -9.898 -3.939 1 98.88 27 LEU B CA 1
ATOM 1653 C C . LEU B 1 27 ? 15.109 -8.727 -4.906 1 98.88 27 LEU B C 1
ATOM 1655 O O . LEU B 1 27 ? 14.125 -8.336 -5.531 1 98.88 27 LEU B O 1
ATOM 1659 N N . LEU B 1 28 ? 16.328 -8.195 -5.004 1 98.88 28 LEU B N 1
ATOM 1660 C CA . LEU B 1 28 ? 16.516 -7.105 -5.957 1 98.88 28 LEU B CA 1
ATOM 1661 C C . LEU B 1 28 ? 16.297 -7.586 -7.387 1 98.88 28 LEU B C 1
ATOM 1663 O O . LEU B 1 28 ? 15.648 -6.898 -8.18 1 98.88 28 LEU B O 1
ATOM 1667 N N . SER B 1 29 ? 16.812 -8.719 -7.688 1 98.81 29 SER B N 1
ATOM 1668 C CA . SER B 1 29 ? 16.609 -9.289 -9.016 1 98.81 29 SER B CA 1
ATOM 1669 C C . SER B 1 29 ? 15.125 -9.5 -9.297 1 98.81 29 SER B C 1
ATOM 1671 O O . SER B 1 29 ? 14.648 -9.203 -10.398 1 98.81 29 SER B O 1
ATOM 1673 N N . LEU B 1 30 ? 14.438 -10.023 -8.328 1 98.81 30 LEU B N 1
ATOM 1674 C CA . LEU B 1 30 ? 13 -10.258 -8.469 1 98.81 30 LEU B CA 1
ATOM 1675 C C . LEU B 1 30 ? 12.266 -8.945 -8.727 1 98.81 30 LEU B C 1
ATOM 1677 O O . LEU B 1 30 ? 11.461 -8.852 -9.664 1 98.81 30 LEU B O 1
ATOM 1681 N N . VAL B 1 31 ? 12.539 -7.906 -7.922 1 98.88 31 VAL B N 1
ATOM 1682 C CA . VAL B 1 31 ? 11.883 -6.613 -8.055 1 98.88 31 VAL B CA 1
ATOM 1683 C C . VAL B 1 31 ? 12.188 -6.012 -9.43 1 98.88 31 VAL B C 1
ATOM 1685 O O . VAL B 1 31 ? 11.289 -5.523 -10.117 1 98.88 31 VAL B O 1
ATOM 1688 N N . ARG B 1 32 ? 13.383 -6.117 -9.844 1 98.75 32 ARG B N 1
ATOM 1689 C CA . ARG B 1 32 ? 13.773 -5.586 -11.141 1 98.75 32 ARG B CA 1
ATOM 1690 C C . ARG B 1 32 ? 13.047 -6.312 -12.273 1 98.75 32 ARG B C 1
ATOM 1692 O O . ARG B 1 32 ? 12.5 -5.676 -13.18 1 98.75 32 ARG B O 1
ATOM 1699 N N . ASP B 1 33 ? 13.008 -7.586 -12.211 1 98.56 33 ASP B N 1
ATOM 1700 C CA . ASP B 1 33 ? 12.352 -8.367 -13.25 1 98.56 33 ASP B CA 1
ATOM 1701 C C . ASP B 1 33 ? 10.867 -8.031 -13.344 1 98.56 33 ASP B C 1
ATOM 1703 O O . ASP B 1 33 ? 10.344 -7.781 -14.43 1 98.56 33 ASP B O 1
ATOM 1707 N N . VAL B 1 34 ? 10.25 -7.973 -12.227 1 98.69 34 VAL B N 1
ATOM 1708 C CA . VAL B 1 34 ? 8.812 -7.715 -12.172 1 98.69 34 VAL B CA 1
ATOM 1709 C C . VAL B 1 34 ? 8.516 -6.336 -12.75 1 98.69 34 VAL B C 1
ATOM 1711 O O . VAL B 1 34 ? 7.633 -6.191 -13.602 1 98.69 34 VAL B O 1
ATOM 1714 N N . PHE B 1 35 ? 9.273 -5.309 -12.391 1 98.62 35 PHE B N 1
ATOM 1715 C CA . PHE B 1 35 ? 8.859 -3.943 -12.68 1 98.62 35 PHE B CA 1
ATOM 1716 C C . PHE B 1 35 ? 9.5 -3.436 -13.961 1 98.62 35 PHE B C 1
ATOM 1718 O O . PHE B 1 35 ? 9.125 -2.381 -14.477 1 98.62 35 PHE B O 1
ATOM 1725 N N . THR B 1 36 ? 10.445 -4.211 -14.5 1 97.62 36 THR B N 1
ATOM 1726 C CA . THR B 1 36 ? 10.969 -3.822 -15.805 1 97.62 36 THR B CA 1
ATOM 1727 C C . THR B 1 36 ? 10.297 -4.625 -16.906 1 97.62 36 THR B C 1
ATOM 1729 O O . THR B 1 36 ? 10.039 -4.098 -18 1 97.62 36 THR B O 1
ATOM 1732 N N . GLU B 1 37 ? 9.93 -5.875 -16.609 1 97 37 GLU B N 1
ATOM 1733 C CA . GLU B 1 37 ? 9.469 -6.754 -17.672 1 97 37 GLU B CA 1
ATOM 1734 C C . GLU B 1 37 ? 7.957 -6.934 -17.625 1 97 37 GLU B C 1
ATOM 1736 O O . GLU B 1 37 ? 7.328 -7.219 -18.641 1 97 37 GLU B O 1
ATOM 1741 N N . HIS B 1 38 ? 7.367 -6.723 -16.438 1 96.06 38 HIS B N 1
ATOM 1742 C CA . HIS B 1 38 ? 5.984 -7.176 -16.328 1 96.06 38 HIS B CA 1
ATOM 1743 C C . HIS B 1 38 ? 5.098 -6.09 -15.727 1 96.06 38 HIS B C 1
ATOM 1745 O O . HIS B 1 38 ? 3.957 -6.355 -15.344 1 96.06 38 HIS B O 1
ATOM 1751 N N . TRP B 1 39 ? 5.555 -4.883 -15.688 1 96.12 39 TRP B N 1
ATOM 1752 C CA . TRP B 1 39 ? 4.859 -3.816 -14.977 1 96.12 39 TRP B CA 1
ATOM 1753 C C . TRP B 1 39 ? 3.5 -3.535 -15.609 1 96.12 39 TRP B C 1
ATOM 1755 O O . TRP B 1 39 ? 2.576 -3.076 -14.938 1 96.12 39 TRP B O 1
ATOM 1765 N N . HIS B 1 40 ? 3.215 -3.857 -16.844 1 94.12 40 HIS B N 1
ATOM 1766 C CA . HIS B 1 40 ? 2.061 -3.404 -17.609 1 94.12 40 HIS B CA 1
ATOM 1767 C C . HIS B 1 40 ? 0.788 -4.113 -17.156 1 94.12 40 HIS B C 1
ATOM 1769 O O . HIS B 1 40 ? -0.299 -3.529 -17.203 1 94.12 40 HIS B O 1
ATOM 1775 N N . HIS B 1 41 ? 0.967 -5.363 -16.75 1 93.06 41 HIS B N 1
ATOM 1776 C CA . HIS B 1 41 ? -0.255 -6.148 -16.609 1 93.06 41 HIS B CA 1
ATOM 1777 C C . HIS B 1 41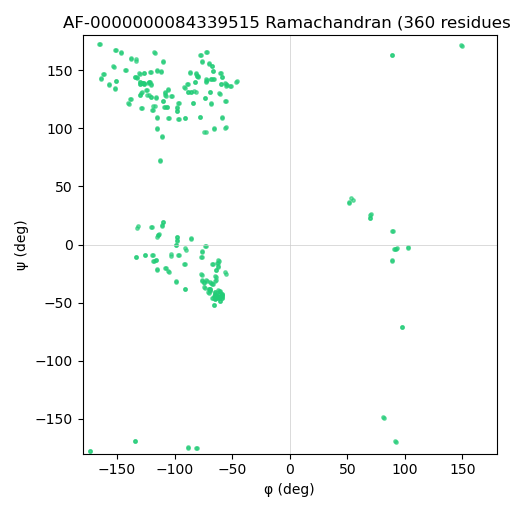 ? -0.434 -6.633 -15.172 1 93.06 41 HIS B C 1
ATOM 1779 O O . HIS B 1 41 ? -1.237 -7.531 -14.914 1 93.06 41 HIS B O 1
ATOM 1785 N N . ILE B 1 42 ? 0.34 -6.016 -14.312 1 97.75 42 ILE B N 1
ATOM 1786 C CA . ILE B 1 42 ? 0.251 -6.477 -12.93 1 97.75 42 ILE B CA 1
ATOM 1787 C C . ILE B 1 42 ? -0.423 -5.406 -12.078 1 97.75 42 ILE B C 1
ATOM 1789 O O . ILE B 1 42 ? -0.524 -4.246 -12.484 1 97.75 42 ILE B O 1
ATOM 1793 N N . PHE B 1 43 ? -0.967 -5.855 -10.992 1 98.31 43 PHE B N 1
ATOM 1794 C CA . PHE B 1 43 ? -1.325 -5.004 -9.867 1 98.31 43 PHE B CA 1
ATOM 1795 C C . PHE B 1 43 ? -0.439 -5.293 -8.664 1 98.31 43 PHE B C 1
ATOM 1797 O O . PHE B 1 43 ? 0.039 -6.418 -8.492 1 98.31 43 PHE B O 1
ATOM 1804 N N . PHE B 1 44 ? -0.177 -4.32 -7.883 1 98.69 44 PHE B N 1
ATOM 1805 C CA . PHE B 1 44 ? 0.735 -4.539 -6.77 1 98.69 44 PHE B CA 1
ATOM 1806 C C . PHE B 1 44 ? 0.433 -3.576 -5.625 1 98.69 44 PHE B C 1
ATOM 1808 O O . PHE B 1 44 ? -0.148 -2.51 -5.844 1 98.69 44 PHE B O 1
ATOM 1815 N N . GLY B 1 45 ? 0.746 -3.977 -4.453 1 98.5 45 GLY B N 1
ATOM 1816 C CA . GLY B 1 45 ? 0.557 -3.248 -3.211 1 98.5 45 GLY B CA 1
ATOM 1817 C C . GLY B 1 45 ? 0.33 -4.156 -2.016 1 98.5 45 GLY B C 1
ATOM 1818 O O . GLY B 1 45 ? 0.223 -5.375 -2.168 1 98.5 45 GLY B O 1
ATOM 1819 N N . PRO B 1 46 ? 0.337 -3.584 -0.888 1 97.69 46 PRO B N 1
ATOM 1820 C CA . PRO B 1 46 ? 0.096 -4.418 0.292 1 97.69 46 PRO B CA 1
ATOM 1821 C C . PRO B 1 46 ? -1.358 -4.871 0.407 1 97.69 46 PRO B C 1
ATOM 1823 O O . PRO B 1 46 ? -2.273 -4.117 0.065 1 97.69 46 PRO B O 1
ATOM 1826 N N . LEU B 1 47 ? -1.562 -6.07 0.835 1 95.44 47 LEU B N 1
ATOM 1827 C CA . LEU B 1 47 ? -2.844 -6.641 1.233 1 95.44 47 LEU B CA 1
ATOM 1828 C C . LEU B 1 47 ? -2.844 -6.992 2.719 1 95.44 47 LEU B C 1
ATOM 1830 O O . LEU B 1 47 ? -2.289 -8.016 3.121 1 95.44 47 LEU B O 1
ATOM 1834 N N . VAL B 1 48 ? -3.402 -6.148 3.504 1 92.25 48 VAL B N 1
ATOM 1835 C CA . VAL B 1 48 ? -3.438 -6.367 4.945 1 92.25 48 VAL B CA 1
ATOM 1836 C C . VAL B 1 48 ? -4.887 -6.496 5.414 1 92.25 48 VAL B C 1
ATOM 1838 O O . VAL B 1 48 ? -5.816 -6.199 4.66 1 92.25 48 VAL B O 1
ATOM 1841 N N . GLN B 1 49 ? -5.039 -6.973 6.574 1 93 49 GLN B N 1
ATOM 1842 C CA . GLN B 1 49 ? -6.395 -7.051 7.117 1 93 49 GLN B CA 1
ATOM 1843 C C . GLN B 1 49 ? -7.043 -5.672 7.168 1 93 49 GLN B C 1
ATOM 1845 O O . GLN B 1 49 ? -6.562 -4.777 7.867 1 93 49 GLN B O 1
ATOM 1850 N N . GLY B 1 50 ? -8.039 -5.441 6.289 1 95.94 50 GLY B N 1
ATOM 1851 C CA . GLY B 1 50 ? -8.781 -4.191 6.305 1 95.94 50 GLY B CA 1
ATOM 1852 C C . GLY B 1 50 ? -8.367 -3.238 5.199 1 95.94 50 GLY B C 1
ATOM 1853 O O . GLY B 1 50 ? -8.922 -2.145 5.078 1 95.94 50 GLY B O 1
ATOM 1854 N N . ALA B 1 51 ? -7.371 -3.641 4.418 1 97.81 51 ALA B N 1
ATOM 1855 C CA . ALA B 1 51 ? -6.961 -2.809 3.291 1 97.81 51 ALA B CA 1
ATOM 1856 C C . ALA B 1 51 ? -6.363 -3.656 2.172 1 97.81 51 ALA B C 1
ATOM 1858 O O . ALA B 1 51 ? -5.613 -4.602 2.434 1 97.81 51 ALA B O 1
ATOM 1859 N N . ALA B 1 52 ? -6.77 -3.391 0.975 1 97.44 52 ALA B N 1
ATOM 1860 C CA . ALA B 1 52 ? -6.215 -4.027 -0.218 1 97.44 52 ALA B CA 1
ATOM 1861 C C . ALA B 1 52 ? -5.809 -2.984 -1.255 1 97.44 52 ALA B C 1
ATOM 1863 O O . ALA B 1 52 ? -6.652 -2.244 -1.767 1 97.44 52 ALA B O 1
ATOM 1864 N N . TRP B 1 53 ? -4.523 -2.936 -1.565 1 98.5 53 TRP B N 1
ATOM 1865 C CA . TRP B 1 53 ? -3.982 -2.021 -2.564 1 98.5 53 TRP B CA 1
ATOM 1866 C C . TRP B 1 53 ? -3.641 -2.762 -3.854 1 98.5 53 TRP B C 1
ATOM 1868 O O . TRP B 1 53 ? -2.713 -3.574 -3.881 1 98.5 53 TRP B O 1
ATOM 1878 N N . GLU B 1 54 ? -4.422 -2.512 -4.844 1 98.25 54 GLU B N 1
ATOM 1879 C CA . GLU B 1 54 ? -4.207 -3.092 -6.168 1 98.25 54 GLU B CA 1
ATOM 1880 C C . GLU B 1 54 ? -3.816 -2.021 -7.184 1 98.25 54 GLU B C 1
ATOM 1882 O O . GLU B 1 54 ? -4.566 -1.743 -8.117 1 98.25 54 GLU B O 1
ATOM 1887 N N . VAL B 1 55 ? -2.605 -1.554 -7.016 1 98.38 55 VAL B N 1
ATOM 1888 C CA . VAL B 1 55 ? -2.094 -0.414 -7.77 1 98.38 55 VAL B CA 1
ATOM 1889 C C . VAL B 1 55 ? -1.509 -0.891 -9.094 1 98.38 55 VAL B C 1
ATOM 1891 O O . VAL B 1 55 ? -1 -2.01 -9.195 1 98.38 55 VAL B O 1
ATOM 1894 N N . ALA B 1 56 ? -1.621 -0.044 -10.078 1 97.81 56 ALA B N 1
ATOM 1895 C CA . ALA B 1 56 ? -0.961 -0.298 -11.352 1 97.81 56 ALA B CA 1
ATOM 1896 C C . ALA B 1 56 ? 0.015 0.824 -11.695 1 97.81 56 ALA B C 1
ATOM 1898 O O . ALA B 1 56 ? -0.28 2 -11.477 1 97.81 56 ALA B O 1
ATOM 1899 N N . ALA B 1 57 ? 1.135 0.43 -12.188 1 97.25 57 ALA B N 1
ATOM 1900 C CA . ALA B 1 57 ? 2.145 1.406 -12.586 1 97.25 57 ALA B CA 1
ATOM 1901 C C . ALA B 1 57 ? 1.665 2.236 -13.773 1 97.25 57 ALA B C 1
ATOM 1903 O O . ALA B 1 57 ? 1.021 1.713 -14.688 1 97.25 57 ALA B O 1
ATOM 1904 N N . PRO B 1 58 ? 1.999 3.477 -13.742 1 95.62 58 PRO B N 1
ATOM 1905 C CA . PRO B 1 58 ? 1.636 4.336 -14.875 1 95.62 58 PRO B CA 1
ATOM 1906 C C . PRO B 1 58 ? 2.537 4.129 -16.094 1 95.62 58 PRO B C 1
ATOM 1908 O O . PRO B 1 58 ? 2.143 4.441 -17.219 1 95.62 58 PRO B O 1
ATOM 1911 N N . ASN B 1 59 ? 3.701 3.697 -15.93 1 96.94 59 ASN B N 1
ATOM 1912 C CA . ASN B 1 59 ? 4.773 3.498 -16.906 1 96.94 59 ASN B CA 1
ATOM 1913 C C . ASN B 1 59 ? 5.891 2.629 -16.328 1 96.94 59 ASN B C 1
ATOM 1915 O O . ASN B 1 59 ? 5.867 2.273 -15.148 1 96.94 59 ASN B O 1
ATOM 1919 N N . ALA B 1 60 ? 6.809 2.287 -17.203 1 97.62 60 ALA B N 1
ATOM 1920 C CA . ALA B 1 60 ? 8.023 1.64 -16.719 1 97.62 60 ALA B CA 1
ATOM 1921 C C . ALA B 1 60 ? 8.75 2.525 -15.719 1 97.62 60 ALA B C 1
ATOM 1923 O O . ALA B 1 60 ? 8.75 3.752 -15.844 1 97.62 60 ALA B O 1
ATOM 1924 N N . PRO B 1 61 ? 9.344 1.895 -14.719 1 98.31 61 PRO B N 1
ATOM 1925 C CA . PRO B 1 61 ? 10.109 2.729 -13.781 1 98.31 61 PRO B CA 1
ATOM 1926 C C . PRO B 1 61 ? 11.164 3.584 -14.484 1 98.31 61 PRO B C 1
ATOM 1928 O O . PRO B 1 61 ? 11.812 3.123 -15.422 1 98.31 61 PRO B O 1
ATOM 1931 N N . GLU B 1 62 ? 11.211 4.797 -14.047 1 98.06 62 GLU B N 1
ATOM 1932 C CA . GLU B 1 62 ? 12.305 5.652 -14.5 1 98.06 62 GLU B CA 1
ATOM 1933 C C . GLU B 1 62 ? 13.633 5.238 -13.867 1 98.06 62 GLU B C 1
ATOM 1935 O O . GLU B 1 62 ? 14.695 5.406 -14.469 1 98.06 62 GLU B O 1
ATOM 1940 N N . ARG B 1 63 ? 13.555 4.73 -12.664 1 98.12 63 ARG B N 1
ATOM 1941 C CA . ARG B 1 63 ? 14.75 4.332 -11.93 1 98.12 63 ARG B CA 1
ATOM 1942 C C . ARG B 1 63 ? 14.414 3.285 -10.867 1 98.12 63 ARG B C 1
ATOM 1944 O O . ARG B 1 63 ? 13.383 3.383 -10.195 1 98.12 63 ARG B O 1
ATOM 1951 N N . ILE B 1 64 ? 15.258 2.252 -10.734 1 98.69 64 ILE B N 1
ATOM 1952 C CA . ILE B 1 64 ? 15.273 1.328 -9.602 1 98.69 64 ILE B CA 1
ATOM 1953 C C . ILE B 1 64 ? 16.625 1.393 -8.898 1 98.69 64 ILE B C 1
ATOM 1955 O O . ILE B 1 64 ? 17.656 1.096 -9.508 1 98.69 64 ILE B O 1
ATOM 1959 N N . SER B 1 65 ? 16.609 1.831 -7.664 1 98.56 65 SER B N 1
ATOM 1960 C CA . SER B 1 65 ? 17.859 2.049 -6.945 1 98.56 65 SER B CA 1
ATOM 1961 C C . SER B 1 65 ? 17.812 1.452 -5.543 1 98.56 65 SER B C 1
ATOM 1963 O O . SER B 1 65 ? 16.719 1.171 -5.027 1 98.56 65 SER B O 1
ATOM 1965 N N . VAL B 1 66 ? 19 1.207 -5.012 1 98.44 66 VAL B N 1
ATOM 1966 C CA . VAL B 1 66 ? 19.109 0.664 -3.662 1 98.44 66 VAL B CA 1
ATOM 1967 C C . VAL B 1 66 ? 19.938 1.603 -2.793 1 98.44 66 VAL B C 1
ATOM 1969 O O . VAL B 1 66 ? 21 2.076 -3.215 1 98.44 66 VAL B O 1
ATOM 1972 N N . HIS B 1 67 ? 19.391 1.938 -1.676 1 98.12 67 HIS B N 1
ATOM 1973 C CA . HIS B 1 67 ? 20.109 2.721 -0.682 1 98.12 67 HIS B CA 1
ATOM 1974 C C . HIS B 1 67 ? 19.828 2.221 0.73 1 98.12 67 HIS B C 1
ATOM 1976 O O . HIS B 1 67 ? 18.656 2.068 1.114 1 98.12 67 HIS B O 1
ATOM 1982 N N . ASP B 1 68 ? 20.812 1.803 1.518 1 98.06 68 ASP B N 1
ATOM 1983 C CA . ASP B 1 68 ? 20.75 1.364 2.908 1 98.06 68 ASP B CA 1
ATOM 1984 C C . ASP B 1 68 ? 19.734 0.242 3.082 1 98.06 68 ASP B C 1
ATOM 1986 O O . ASP B 1 68 ? 18.875 0.301 3.971 1 98.06 68 ASP B O 1
ATOM 1990 N N . GLY B 1 69 ? 19.688 -0.617 2.137 1 98.19 69 GLY B N 1
ATOM 1991 C CA . GLY B 1 69 ? 18.875 -1.809 2.25 1 98.19 69 GLY B CA 1
ATOM 1992 C C . GLY B 1 69 ? 17.484 -1.636 1.657 1 98.19 69 GLY B C 1
ATOM 1993 O O . GLY B 1 69 ? 16.719 -2.596 1.57 1 98.19 69 GLY B O 1
ATOM 1994 N N . TYR B 1 70 ? 17.203 -0.399 1.179 1 98.69 70 TYR B N 1
ATOM 1995 C CA . TYR B 1 70 ? 15.898 -0.142 0.57 1 98.69 70 TYR B CA 1
ATOM 1996 C C . TYR B 1 70 ? 16 -0.093 -0.949 1 98.69 70 TYR B C 1
ATOM 1998 O O . TYR B 1 70 ? 16.844 0.624 -1.495 1 98.69 70 TYR B O 1
ATOM 2006 N N . VAL B 1 71 ? 15.164 -0.875 -1.599 1 98.94 71 VAL B N 1
ATOM 2007 C CA . VAL B 1 71 ? 14.977 -0.671 -3.031 1 98.94 71 VAL B CA 1
ATOM 2008 C C . VAL B 1 71 ? 13.867 0.35 -3.264 1 98.94 71 VAL B C 1
ATOM 2010 O O . VAL B 1 71 ? 12.844 0.328 -2.578 1 98.94 71 VAL B O 1
ATOM 2013 N N . THR B 1 72 ? 14.117 1.321 -4.086 1 98.75 72 THR B N 1
ATOM 2014 C CA . THR B 1 72 ? 13.133 2.303 -4.531 1 98.75 72 THR B CA 1
ATOM 2015 C C . THR B 1 72 ? 12.758 2.068 -5.992 1 98.75 72 THR B C 1
ATOM 2017 O O . THR B 1 72 ? 13.633 2.043 -6.867 1 98.75 72 THR B O 1
ATOM 2020 N N . VAL B 1 73 ? 11.516 1.789 -6.23 1 98.81 73 VAL B N 1
ATOM 2021 C CA . VAL B 1 73 ? 10.984 1.767 -7.59 1 98.81 73 VAL B CA 1
ATOM 2022 C C . VAL B 1 73 ? 10.312 3.1 -7.902 1 98.81 73 VAL B C 1
ATOM 2024 O O . VAL B 1 73 ? 9.234 3.398 -7.371 1 98.81 73 VAL B O 1
ATOM 2027 N N . ASP B 1 74 ? 10.977 3.855 -8.742 1 98.31 74 ASP B N 1
ATOM 2028 C CA . ASP B 1 74 ? 10.578 5.227 -9.039 1 98.31 74 ASP B CA 1
ATOM 2029 C C . ASP B 1 74 ? 9.953 5.328 -10.43 1 98.31 74 ASP B C 1
ATOM 2031 O O . ASP B 1 74 ? 10.617 5.082 -11.438 1 98.31 74 ASP B O 1
ATOM 2035 N N . PHE B 1 75 ? 8.68 5.734 -10.445 1 97.75 75 PHE B N 1
ATOM 2036 C CA . PHE B 1 75 ? 7.961 5.844 -11.719 1 97.75 75 PHE B CA 1
ATOM 2037 C C . PHE B 1 75 ? 7.961 7.281 -12.219 1 97.75 75 PHE B C 1
ATOM 2039 O O . PHE B 1 75 ? 7.328 7.594 -13.227 1 97.75 75 PHE B O 1
ATOM 2046 N N . GLY B 1 76 ? 8.672 8.141 -11.555 1 95.62 76 GLY B N 1
ATOM 2047 C CA . GLY B 1 76 ? 8.656 9.562 -11.852 1 95.62 76 GLY B CA 1
ATOM 2048 C C . GLY B 1 76 ? 7.73 10.352 -10.945 1 95.62 76 GLY B C 1
ATOM 2049 O O . GLY B 1 76 ? 8.172 10.906 -9.93 1 95.62 76 GLY B O 1
ATOM 2050 N N . ARG B 1 77 ? 6.492 10.164 -11.133 1 94.25 77 ARG B N 1
ATOM 2051 C CA . ARG B 1 77 ? 5.496 10.891 -10.352 1 94.25 77 ARG B CA 1
ATOM 2052 C C . ARG B 1 77 ? 5.406 10.336 -8.938 1 94.25 77 ARG B C 1
ATOM 2054 O O . ARG B 1 77 ? 5.18 11.086 -7.984 1 94.25 77 ARG B O 1
ATOM 2061 N N . TRP B 1 78 ? 5.539 9.094 -8.828 1 97.31 78 TRP B N 1
ATOM 2062 C CA . TRP B 1 78 ? 5.457 8.484 -7.5 1 97.31 78 TRP B CA 1
ATOM 2063 C C . TRP B 1 78 ? 6.383 7.273 -7.402 1 97.31 78 TRP B C 1
ATOM 2065 O O . TRP B 1 78 ? 7 6.871 -8.391 1 97.31 78 TRP B O 1
ATOM 2075 N N . HIS B 1 79 ? 6.656 6.809 -6.25 1 98.44 79 HIS B N 1
ATOM 2076 C CA . HIS B 1 79 ? 7.574 5.707 -5.992 1 98.44 79 HIS B CA 1
ATOM 2077 C C . HIS B 1 79 ? 7.176 4.941 -4.73 1 98.44 79 HIS B C 1
ATOM 2079 O O . HIS B 1 79 ? 6.301 5.387 -3.982 1 98.44 79 HIS B O 1
ATOM 2085 N N . PHE B 1 80 ? 7.758 3.811 -4.551 1 98.75 80 PHE B N 1
ATOM 2086 C CA . PHE B 1 80 ? 7.656 3.074 -3.295 1 98.75 80 PHE B CA 1
ATOM 2087 C C . PHE B 1 80 ? 9.008 2.496 -2.896 1 98.75 80 PHE B C 1
ATOM 2089 O O . PHE B 1 80 ? 9.914 2.402 -3.725 1 98.75 80 PHE B O 1
ATOM 2096 N N . HIS B 1 81 ? 9.125 2.188 -1.604 1 98.75 81 HIS B N 1
ATOM 2097 C CA . HIS B 1 81 ? 10.344 1.634 -1.018 1 98.75 81 HIS B CA 1
ATOM 2098 C C . HIS B 1 81 ? 10.07 0.296 -0.339 1 98.75 81 HIS B C 1
ATOM 2100 O O . HIS B 1 81 ? 9.047 0.133 0.329 1 98.75 81 HIS B O 1
ATOM 2106 N N . LEU B 1 82 ? 10.961 -0.624 -0.494 1 98.88 82 LEU B N 1
ATOM 2107 C CA . LEU B 1 82 ? 10.945 -1.899 0.213 1 98.88 82 LEU B CA 1
ATOM 2108 C C . LEU B 1 82 ? 12.305 -2.182 0.845 1 98.88 82 LEU B C 1
ATOM 2110 O O . LEU B 1 82 ? 13.336 -2.096 0.176 1 98.88 82 LEU B O 1
ATOM 2114 N N . CYS B 1 83 ? 12.281 -2.48 2.08 1 98.81 83 CYS B N 1
ATOM 2115 C CA . CYS B 1 83 ? 13.523 -2.91 2.717 1 98.81 83 CYS B CA 1
ATOM 2116 C C . CYS B 1 83 ? 13.836 -4.359 2.365 1 98.81 83 CYS B C 1
ATOM 2118 O O . CYS B 1 83 ? 13.18 -5.277 2.854 1 98.81 83 CYS B O 1
ATOM 2120 N N . ILE B 1 84 ? 14.867 -4.539 1.565 1 98.88 84 ILE B N 1
ATOM 2121 C CA . ILE B 1 84 ? 15.172 -5.879 1.077 1 98.88 84 ILE B CA 1
ATOM 2122 C C . ILE B 1 84 ? 16.562 -6.297 1.544 1 98.88 84 ILE B C 1
ATOM 2124 O O . ILE B 1 84 ? 16.984 -7.441 1.347 1 98.88 84 ILE B O 1
ATOM 2128 N N . GLY B 1 85 ? 17.297 -5.375 2.115 1 98.38 85 GLY B N 1
ATOM 2129 C CA . GLY B 1 85 ? 18.641 -5.637 2.605 1 98.38 85 GLY B CA 1
ATOM 2130 C C . GLY B 1 85 ? 18.891 -5.07 3.992 1 98.38 85 GLY B C 1
ATOM 2131 O O . GLY B 1 85 ? 17.953 -4.688 4.688 1 98.38 85 GLY B O 1
ATOM 2132 N N . GLU B 1 86 ? 20.172 -5.094 4.363 1 97.06 86 GLU B N 1
ATOM 2133 C CA . GLU B 1 86 ? 20.531 -4.586 5.68 1 97.06 86 GLU B CA 1
ATOM 2134 C C . GLU B 1 86 ? 20.344 -3.074 5.766 1 97.06 86 GLU B C 1
ATOM 2136 O O . GLU B 1 86 ? 20.828 -2.33 4.91 1 97.06 86 GLU B O 1
ATOM 2141 N N . HIS B 1 87 ? 19.5 -2.678 6.707 1 95.94 87 HIS B N 1
ATOM 2142 C CA . HIS B 1 87 ? 19.25 -1.273 7.004 1 95.94 87 HIS B CA 1
ATOM 2143 C C . HIS B 1 87 ? 19.891 -0.867 8.328 1 95.94 87 HIS B C 1
ATOM 2145 O O . HIS B 1 87 ? 19.578 -1.44 9.375 1 95.94 87 HIS B O 1
ATOM 2151 N N . THR B 1 88 ? 20.672 0.201 8.336 1 93.38 88 THR B N 1
ATOM 2152 C CA . THR B 1 88 ? 21.453 0.514 9.531 1 93.38 88 THR B CA 1
ATOM 2153 C C . THR B 1 88 ? 21 1.835 10.141 1 93.38 88 THR B C 1
ATOM 2155 O O . THR B 1 88 ? 21.156 2.053 11.344 1 93.38 88 THR B O 1
ATOM 2158 N N . ALA B 1 89 ? 20.359 2.697 9.406 1 90.62 89 ALA B N 1
ATOM 2159 C CA . ALA B 1 89 ? 20.062 4.059 9.852 1 90.62 89 ALA B CA 1
ATOM 2160 C C . ALA B 1 89 ? 19.125 4.051 11.047 1 90.62 89 ALA B C 1
ATOM 2162 O O . ALA B 1 89 ? 19.188 4.938 11.906 1 90.62 89 ALA B O 1
ATOM 2163 N N . SER B 1 90 ? 18.297 3.033 11.172 1 89.69 90 SER B N 1
ATOM 2164 C CA . SER B 1 90 ? 17.312 3.004 12.242 1 89.69 90 SER B CA 1
ATOM 2165 C C . SER B 1 90 ? 17.797 2.16 13.422 1 89.69 90 SER B C 1
ATOM 2167 O O . SER B 1 90 ? 17.031 1.909 14.359 1 89.69 90 SER B O 1
ATOM 2169 N N . GLY B 1 91 ? 19.047 1.649 13.336 1 91.75 91 GLY B N 1
ATOM 2170 C CA . GLY B 1 91 ? 19.562 0.753 14.359 1 91.75 91 GLY B CA 1
ATOM 2171 C C . GLY B 1 91 ? 19.25 -0.706 14.094 1 91.75 91 GLY B C 1
ATOM 2172 O O . GLY B 1 91 ? 18.406 -1.018 13.25 1 91.75 91 GLY B O 1
ATOM 2173 N N . PRO B 1 92 ? 19.953 -1.578 14.766 1 93.06 92 PRO B N 1
ATOM 2174 C CA . PRO B 1 92 ? 19.891 -3.004 14.445 1 93.06 92 PRO B CA 1
ATOM 2175 C C . PRO B 1 92 ? 18.516 -3.604 14.711 1 93.06 92 PRO B C 1
ATOM 2177 O O . PRO B 1 92 ? 18.047 -4.449 13.945 1 93.06 92 PRO B O 1
ATOM 2180 N N . GLU B 1 93 ? 17.922 -3.217 15.773 1 93.62 93 GLU B N 1
ATOM 2181 C CA . GLU B 1 93 ? 16.641 -3.807 16.141 1 93.62 93 GLU B CA 1
ATOM 2182 C C . GLU B 1 93 ? 15.555 -3.439 15.125 1 93.62 93 GLU B C 1
ATOM 2184 O O . GLU B 1 93 ? 14.922 -4.32 14.539 1 93.62 93 GLU B O 1
ATOM 2189 N N . LEU B 1 94 ? 15.398 -2.18 14.844 1 93.38 94 LEU B N 1
ATOM 2190 C CA . LEU B 1 94 ? 14.398 -1.729 13.875 1 93.38 94 LEU B CA 1
ATOM 2191 C C . LEU B 1 94 ? 14.773 -2.152 12.461 1 93.38 94 LEU B C 1
ATOM 2193 O O . LEU B 1 94 ? 13.906 -2.477 11.648 1 93.38 94 LEU B O 1
ATOM 2197 N N . GLY B 1 95 ? 16.078 -2.184 12.25 1 95.88 95 GLY B N 1
ATOM 2198 C CA . GLY B 1 95 ? 16.547 -2.678 10.961 1 95.88 95 GLY B CA 1
ATOM 2199 C C . GLY B 1 95 ? 16.125 -4.109 10.688 1 95.88 95 GLY B C 1
ATOM 2200 O O . GLY B 1 95 ? 15.75 -4.445 9.562 1 95.88 95 GLY B O 1
ATOM 2201 N N . ALA B 1 96 ? 16.203 -4.934 11.734 1 96.19 96 ALA B N 1
ATOM 2202 C CA . ALA B 1 96 ? 15.812 -6.336 11.594 1 96.19 96 ALA B CA 1
ATOM 2203 C C . ALA B 1 96 ? 14.32 -6.469 11.344 1 96.19 96 ALA B C 1
ATOM 2205 O O . ALA B 1 96 ? 13.883 -7.316 10.562 1 96.19 96 ALA B O 1
ATOM 2206 N N . ILE B 1 97 ? 13.547 -5.617 11.914 1 95.94 97 ILE B N 1
ATOM 2207 C CA . ILE B 1 97 ? 12.102 -5.625 11.734 1 95.94 97 ILE B CA 1
ATOM 2208 C C . ILE B 1 97 ? 11.75 -5.195 10.312 1 95.94 97 ILE B C 1
ATOM 2210 O O . ILE B 1 97 ? 10.883 -5.793 9.672 1 95.94 97 ILE B O 1
ATOM 2214 N N . ARG B 1 98 ? 12.477 -4.25 9.812 1 97.38 98 ARG B N 1
ATOM 2215 C CA . ARG B 1 98 ? 12.164 -3.623 8.531 1 97.38 98 ARG B CA 1
ATOM 2216 C C . ARG B 1 98 ? 12.547 -4.531 7.371 1 97.38 98 ARG B C 1
ATOM 2218 O O . ARG B 1 98 ? 11.852 -4.582 6.355 1 97.38 98 ARG B O 1
ATOM 2225 N N . ARG B 1 99 ? 13.539 -5.309 7.543 1 98.5 99 ARG B N 1
ATOM 2226 C CA . ARG B 1 99 ? 14.078 -6.109 6.449 1 98.5 99 ARG B CA 1
ATOM 2227 C C . ARG B 1 99 ? 13.141 -7.254 6.09 1 98.5 99 ARG B C 1
ATOM 2229 O O . ARG B 1 99 ? 12.578 -7.902 6.973 1 98.5 99 ARG B O 1
ATOM 2236 N N . CYS B 1 100 ? 13.023 -7.488 4.812 1 98.81 100 CYS B N 1
ATOM 2237 C CA . CYS B 1 100 ? 12.227 -8.617 4.34 1 98.81 100 CYS B CA 1
ATOM 2238 C C . CYS B 1 100 ? 12.789 -9.938 4.859 1 98.81 100 CYS B C 1
ATOM 2240 O O . CYS B 1 100 ? 13.977 -10.219 4.695 1 98.81 100 CYS B O 1
ATOM 2242 N N . ARG B 1 101 ? 11.859 -10.734 5.438 1 98.62 101 ARG B N 1
ATOM 2243 C CA . ARG B 1 101 ? 12.32 -12.008 5.98 1 98.62 101 ARG B CA 1
ATOM 2244 C C . ARG B 1 101 ? 11.523 -13.172 5.402 1 98.62 101 ARG B C 1
ATOM 2246 O O . ARG B 1 101 ? 11.883 -14.336 5.586 1 98.62 101 ARG B O 1
ATOM 2253 N N . ARG B 1 102 ? 10.5 -12.852 4.707 1 98.62 102 ARG B N 1
ATOM 2254 C CA . ARG B 1 102 ? 9.727 -13.867 4.008 1 98.62 102 ARG B CA 1
ATOM 2255 C C . ARG B 1 102 ? 9.32 -13.391 2.615 1 98.62 102 ARG B C 1
ATOM 2257 O O . ARG B 1 102 ? 8.781 -12.297 2.461 1 98.62 102 ARG B O 1
ATOM 2264 N N . ALA B 1 103 ? 9.617 -14.094 1.657 1 98.81 103 ALA B N 1
ATOM 2265 C CA . ALA B 1 103 ? 9.203 -13.914 0.268 1 98.81 103 ALA B CA 1
ATOM 2266 C C . ALA B 1 103 ? 8.742 -15.234 -0.344 1 98.81 103 ALA B C 1
ATOM 2268 O O . ALA B 1 103 ? 9.258 -16.297 0.002 1 98.81 103 ALA B O 1
ATOM 2269 N N . GLU B 1 104 ? 7.73 -15.117 -1.198 1 98.75 104 GLU B N 1
ATOM 2270 C CA . GLU B 1 104 ? 7.184 -16.375 -1.71 1 98.75 104 GLU B CA 1
ATOM 2271 C C . GLU B 1 104 ? 6.371 -16.141 -2.98 1 98.75 104 GLU B C 1
ATOM 2273 O O . GLU B 1 104 ? 5.742 -15.094 -3.141 1 98.75 104 GLU B O 1
ATOM 2278 N N . PHE B 1 105 ? 6.438 -17.125 -3.842 1 98.81 105 PHE B N 1
ATOM 2279 C CA . PHE B 1 105 ? 5.395 -17.281 -4.852 1 98.81 105 PHE B CA 1
ATOM 2280 C C . PHE B 1 105 ? 4.16 -17.953 -4.254 1 98.81 105 PHE B C 1
ATOM 2282 O O . PHE B 1 105 ? 4.27 -18.812 -3.389 1 98.81 105 PHE B O 1
ATOM 2289 N N . TYR B 1 106 ? 3.051 -17.516 -4.727 1 98.31 106 TYR B N 1
ATOM 2290 C CA . TYR B 1 106 ? 1.85 -18.203 -4.281 1 98.31 106 TYR B CA 1
ATOM 2291 C C . TYR B 1 106 ? 0.836 -18.328 -5.414 1 98.31 106 TYR B C 1
ATOM 2293 O O . TYR B 1 106 ? 0.834 -17.516 -6.34 1 98.31 106 TYR B O 1
ATOM 2301 N N . ARG B 1 107 ? 0.06 -19.281 -5.449 1 98.12 107 ARG B N 1
ATOM 2302 C CA . ARG B 1 107 ? -1.194 -19.297 -6.195 1 98.12 107 ARG B CA 1
ATOM 2303 C C . ARG B 1 107 ? -2.35 -19.766 -5.316 1 98.12 107 ARG B C 1
ATOM 2305 O O . ARG B 1 107 ? -2.176 -20.656 -4.477 1 98.12 107 ARG B O 1
ATOM 2312 N N . ARG B 1 108 ? -3.43 -19.125 -5.441 1 96.81 108 ARG B N 1
ATOM 2313 C CA . ARG B 1 108 ? -4.633 -19.438 -4.676 1 96.81 108 ARG B CA 1
ATOM 2314 C C . ARG B 1 108 ? -5.488 -20.469 -5.387 1 96.81 108 ARG B C 1
ATOM 2316 O O . ARG B 1 108 ? -5.664 -20.406 -6.605 1 96.81 108 ARG B O 1
ATOM 2323 N N . LEU B 1 109 ? -5.988 -21.375 -4.602 1 95.56 109 LEU B N 1
ATOM 2324 C CA . LEU B 1 109 ? -6.832 -22.422 -5.16 1 95.56 109 LEU B CA 1
ATOM 2325 C C . LEU B 1 109 ? -8.297 -22.188 -4.816 1 95.56 109 LEU B C 1
ATOM 2327 O O . LEU B 1 109 ? -8.617 -21.781 -3.699 1 95.56 109 LEU B O 1
ATOM 2331 N N . SER B 1 110 ? -9.094 -22.312 -5.77 1 91.25 110 SER B N 1
ATOM 2332 C CA . SER B 1 110 ? -10.539 -22.422 -5.613 1 91.25 110 SER B CA 1
ATOM 2333 C C . SER B 1 110 ? -11.047 -23.766 -6.156 1 91.25 110 SER B C 1
ATOM 2335 O O . SER B 1 110 ? -10.875 -24.062 -7.34 1 91.25 110 SER B O 1
ATOM 2337 N N . ASP B 1 111 ? -11.656 -24.578 -5.266 1 89.44 111 ASP B N 1
ATOM 2338 C CA . ASP B 1 111 ? -12.125 -25.906 -5.633 1 89.44 111 ASP B CA 1
ATOM 2339 C C . ASP B 1 111 ? -11.008 -26.703 -6.309 1 89.44 111 ASP B C 1
ATOM 2341 O O . ASP B 1 111 ? -11.227 -27.312 -7.363 1 89.44 111 ASP B O 1
ATOM 2345 N N . GLY B 1 112 ? -9.836 -26.516 -5.844 1 91.81 112 GLY B N 1
ATOM 2346 C CA . GLY B 1 112 ? -8.719 -27.359 -6.223 1 91.81 112 GLY B CA 1
ATOM 2347 C C . GLY B 1 112 ? -7.965 -26.844 -7.434 1 91.81 112 GLY B C 1
ATOM 2348 O O . GLY B 1 112 ? -6.941 -27.406 -7.824 1 91.81 112 GLY B O 1
ATOM 2349 N N . VAL B 1 113 ? -8.492 -25.734 -8.016 1 94.5 113 VAL B N 1
ATOM 2350 C CA . VAL B 1 113 ? -7.805 -25.219 -9.195 1 94.5 113 VAL B CA 1
ATOM 2351 C C . VAL B 1 113 ? -7.355 -23.781 -8.938 1 94.5 113 VAL B C 1
ATOM 2353 O O . VAL B 1 113 ? -8.031 -23.031 -8.219 1 94.5 113 VAL B O 1
ATOM 2356 N N . PRO B 1 114 ? -6.234 -23.375 -9.547 1 96.56 114 PRO B N 1
ATOM 2357 C CA . PRO B 1 114 ? -5.715 -22.016 -9.312 1 96.56 114 PRO B CA 1
ATOM 2358 C C . PRO B 1 114 ? -6.609 -20.938 -9.906 1 96.56 114 PRO B C 1
ATOM 2360 O O . PRO B 1 114 ? -7.141 -21.094 -11.008 1 96.56 114 PRO B O 1
ATOM 2363 N N . THR B 1 115 ? -6.695 -19.859 -9.148 1 95.56 115 THR B N 1
ATOM 2364 C CA . THR B 1 115 ? -7.512 -18.734 -9.625 1 95.56 115 THR B CA 1
ATOM 2365 C C . THR B 1 115 ? -6.766 -17.422 -9.469 1 95.56 115 THR B C 1
ATOM 2367 O O . THR B 1 115 ? -7.207 -16.391 -9.984 1 95.56 115 THR B O 1
ATOM 2370 N N . SER B 1 116 ? -5.672 -17.406 -8.789 1 96.5 116 SER B N 1
ATOM 2371 C CA . SER B 1 116 ? -4.848 -16.219 -8.625 1 96.5 116 SER B CA 1
ATOM 2372 C C . SER B 1 116 ? -3.379 -16.578 -8.43 1 96.5 116 SER B C 1
ATOM 2374 O O . SER B 1 116 ? -3.068 -17.625 -7.844 1 96.5 116 SER B O 1
ATOM 2376 N N . TRP B 1 117 ? -2.518 -15.875 -8.977 1 98.12 117 TRP B N 1
ATOM 2377 C CA . TRP B 1 117 ? -1.071 -16.062 -8.953 1 98.12 117 TRP B CA 1
ATOM 2378 C C . TRP B 1 117 ? -0.365 -14.781 -8.523 1 98.12 117 TRP B C 1
ATOM 2380 O O . TRP B 1 117 ? -0.778 -13.68 -8.898 1 98.12 117 TRP B O 1
ATOM 2390 N N . GLY B 1 118 ? 0.654 -14.969 -7.703 1 98.5 118 GLY B N 1
ATOM 2391 C CA . GLY B 1 118 ? 1.331 -13.75 -7.293 1 98.5 118 GLY B CA 1
ATOM 2392 C C . GLY B 1 118 ? 2.588 -14.008 -6.484 1 98.5 118 GLY B C 1
ATOM 2393 O O . GLY B 1 118 ? 3.062 -15.141 -6.41 1 98.5 118 GLY B O 1
ATOM 2394 N N . ILE B 1 119 ? 3.223 -12.961 -6.043 1 98.88 119 ILE B N 1
ATOM 2395 C CA . ILE B 1 119 ? 4.414 -12.914 -5.199 1 98.88 119 ILE B CA 1
ATOM 2396 C C . ILE B 1 119 ? 4.141 -12.039 -3.975 1 98.88 119 ILE B C 1
ATOM 2398 O O . ILE B 1 119 ? 3.514 -10.984 -4.086 1 98.88 119 ILE B O 1
ATOM 2402 N N . ARG B 1 120 ? 4.605 -12.492 -2.82 1 98.5 120 ARG B N 1
ATOM 2403 C CA . ARG B 1 120 ? 4.41 -11.719 -1.598 1 98.5 120 ARG B CA 1
ATOM 2404 C C . ARG B 1 120 ? 5.723 -11.562 -0.833 1 98.5 120 ARG B C 1
ATOM 2406 O O . ARG B 1 120 ? 6.562 -12.469 -0.847 1 98.5 120 ARG B O 1
ATOM 2413 N N . MET B 1 121 ? 5.824 -10.453 -0.199 1 98.81 121 MET B N 1
ATOM 2414 C CA . MET B 1 121 ? 6.969 -10.141 0.651 1 98.81 121 MET B CA 1
ATOM 2415 C C . MET B 1 121 ? 6.516 -9.641 2.018 1 98.81 121 MET B C 1
ATOM 2417 O O . MET B 1 121 ? 5.555 -8.867 2.113 1 98.81 121 MET B O 1
ATOM 2421 N N . PHE B 1 122 ? 7.227 -10.094 3.088 1 98.38 122 PHE B N 1
ATOM 2422 C CA . PHE B 1 122 ? 6.922 -9.734 4.469 1 98.38 122 PHE B CA 1
ATOM 2423 C C . PHE B 1 122 ? 8.18 -9.312 5.211 1 98.38 122 PHE B C 1
ATOM 2425 O O . PHE B 1 122 ? 9.25 -9.898 5.023 1 98.38 122 PHE B O 1
ATOM 2432 N N . ASN B 1 123 ? 7.973 -8.328 6.09 1 98 123 ASN B N 1
ATOM 2433 C CA . ASN B 1 123 ? 9.125 -7.883 6.875 1 98 123 ASN B CA 1
ATOM 2434 C C . ASN B 1 123 ? 9.383 -8.805 8.062 1 98 123 ASN B C 1
ATOM 2436 O O . ASN B 1 123 ? 8.75 -9.859 8.188 1 98 123 ASN B O 1
ATOM 2440 N N . GLY B 1 124 ? 10.344 -8.414 8.891 1 97.62 124 GLY B N 1
ATOM 2441 C CA . GLY B 1 124 ? 10.797 -9.242 10 1 97.62 124 GLY B CA 1
ATOM 2442 C C . GLY B 1 124 ? 9.742 -9.422 11.078 1 97.62 124 GLY B C 1
ATOM 2443 O O . GLY B 1 124 ? 9.867 -10.312 11.922 1 97.62 124 GLY B O 1
ATOM 2444 N N . ALA B 1 125 ? 8.734 -8.578 11.07 1 95.44 125 ALA B N 1
ATOM 2445 C CA . ALA B 1 125 ? 7.652 -8.695 12.047 1 95.44 125 ALA B CA 1
ATOM 2446 C C . ALA B 1 125 ? 6.449 -9.414 11.445 1 95.44 125 ALA B C 1
ATOM 2448 O O . ALA B 1 125 ? 5.406 -9.539 12.094 1 95.44 125 ALA B O 1
ATOM 2449 N N . GLY B 1 126 ? 6.555 -9.805 10.172 1 95 126 GLY B N 1
ATOM 2450 C CA . GLY B 1 126 ? 5.48 -10.531 9.516 1 95 126 GLY B CA 1
ATOM 2451 C C . GLY B 1 126 ? 4.469 -9.617 8.844 1 95 126 GLY B C 1
ATOM 2452 O O . GLY B 1 126 ? 3.396 -10.062 8.438 1 95 126 GLY B O 1
ATOM 2453 N N . GLU B 1 127 ? 4.793 -8.352 8.734 1 94.06 127 GLU B N 1
ATOM 2454 C CA . GLU B 1 127 ? 3.924 -7.422 8.023 1 94.06 127 GLU B CA 1
ATOM 2455 C C . GLU B 1 127 ? 4.152 -7.5 6.512 1 94.06 127 GLU B C 1
ATOM 2457 O O . GLU B 1 127 ? 5.289 -7.621 6.059 1 94.06 127 GLU B O 1
ATOM 2462 N N . GLN B 1 128 ? 3.025 -7.434 5.848 1 96.12 128 GLN B N 1
ATOM 2463 C CA . GLN B 1 128 ? 3.146 -7.535 4.395 1 96.12 128 GLN B CA 1
ATOM 2464 C C . GLN B 1 128 ? 3.711 -6.25 3.799 1 96.12 128 GLN B C 1
ATOM 2466 O O . GLN B 1 128 ? 3.176 -5.164 4.027 1 96.12 128 GLN B O 1
ATOM 2471 N N . GLN B 1 129 ? 4.777 -6.41 3.041 1 98.31 129 GLN B N 1
ATOM 2472 C CA . GLN B 1 129 ? 5.41 -5.281 2.365 1 98.31 129 GLN B CA 1
ATOM 2473 C C . GLN B 1 129 ? 4.828 -5.078 0.968 1 98.31 129 GLN B C 1
ATOM 2475 O O . GLN B 1 129 ? 4.598 -3.945 0.544 1 98.31 129 GLN B O 1
ATOM 2480 N N . MET B 1 130 ? 4.57 -6.23 0.338 1 98.69 130 MET B N 1
ATOM 2481 C CA . MET B 1 130 ? 4.094 -6.141 -1.039 1 98.69 130 MET B CA 1
ATOM 2482 C C . MET B 1 130 ? 3.467 -7.461 -1.482 1 98.69 130 MET B C 1
ATOM 2484 O O . MET B 1 130 ? 3.947 -8.531 -1.118 1 98.69 130 MET B O 1
ATOM 2488 N N . THR B 1 131 ? 2.461 -7.324 -2.234 1 98.5 131 THR B N 1
ATOM 2489 C CA . THR B 1 131 ? 1.939 -8.383 -3.092 1 98.5 131 THR B CA 1
ATOM 2490 C C . THR B 1 131 ? 1.96 -7.957 -4.555 1 98.5 131 THR B C 1
ATOM 2492 O O . THR B 1 131 ? 1.526 -6.852 -4.891 1 98.5 131 THR B O 1
ATOM 2495 N N . VAL B 1 132 ? 2.541 -8.766 -5.328 1 98.88 132 VAL B N 1
ATOM 2496 C CA . VAL B 1 132 ? 2.393 -8.633 -6.773 1 98.88 132 VAL B CA 1
ATOM 2497 C C . VAL B 1 132 ? 1.318 -9.594 -7.273 1 98.88 132 VAL B C 1
ATOM 2499 O O . VAL B 1 132 ? 1.456 -10.812 -7.137 1 98.88 132 VAL B O 1
ATOM 2502 N N . MET B 1 133 ? 0.271 -9.039 -7.766 1 98.5 133 MET B N 1
ATOM 2503 C CA . MET B 1 133 ? -0.779 -9.82 -8.406 1 98.5 133 MET B CA 1
ATOM 2504 C C . MET B 1 133 ? -0.522 -9.945 -9.906 1 98.5 133 MET B C 1
ATOM 2506 O O . MET B 1 133 ? -0.654 -8.977 -10.648 1 98.5 133 MET B O 1
ATOM 2510 N N . LEU B 1 134 ? -0.159 -11.141 -10.297 1 98.62 134 LEU B N 1
ATOM 2511 C CA . LEU B 1 134 ? 0.219 -11.383 -11.68 1 98.62 134 LEU B CA 1
ATOM 2512 C C . LEU B 1 134 ? -1.016 -11.477 -12.57 1 98.62 134 LEU B C 1
ATOM 2514 O O . LEU B 1 134 ? -2.133 -11.648 -12.078 1 98.62 134 LEU B O 1
ATOM 2518 N N . PRO B 1 135 ? -0.774 -11.336 -13.875 1 97.69 135 PRO B N 1
ATOM 2519 C CA . PRO B 1 135 ? -1.919 -11.406 -14.789 1 97.69 135 PRO B CA 1
ATOM 2520 C C . PRO B 1 135 ? -2.725 -12.695 -14.633 1 97.69 135 PRO B C 1
ATOM 2522 O O . PRO B 1 135 ? -2.15 -13.758 -14.398 1 97.69 135 PRO B O 1
ATOM 2525 N N . ASN B 1 136 ? -3.949 -12.555 -14.672 1 96.06 136 ASN B N 1
ATOM 2526 C CA . ASN B 1 136 ? -4.926 -13.602 -14.406 1 96.06 136 ASN B CA 1
ATOM 2527 C C . ASN B 1 136 ? -5.66 -14.023 -15.672 1 96.06 136 ASN B C 1
ATOM 2529 O O . ASN B 1 136 ? -6.258 -13.188 -16.359 1 96.06 136 ASN B O 1
ATOM 2533 N N . PRO B 1 137 ? -5.652 -15.266 -16.047 1 97.31 137 PRO B N 1
ATOM 2534 C CA . PRO B 1 137 ? -6.285 -15.711 -17.281 1 97.31 137 PRO B CA 1
ATOM 2535 C C . PRO B 1 137 ? -7.793 -15.453 -17.312 1 97.31 137 PRO B C 1
ATOM 2537 O O . PRO B 1 137 ? -8.422 -15.523 -18.359 1 97.31 137 PRO B O 1
ATOM 2540 N N . PHE B 1 138 ? -8.414 -15.148 -16.172 1 96.94 138 PHE B N 1
ATOM 2541 C CA . PHE B 1 138 ? -9.859 -15.031 -16.078 1 96.94 138 PHE B CA 1
ATOM 2542 C C . PHE B 1 138 ? -10.281 -13.57 -16.031 1 96.94 138 PHE B C 1
ATOM 2544 O O . PHE B 1 138 ? -11.477 -13.258 -16.047 1 96.94 138 PHE B O 1
ATOM 2551 N N . LEU B 1 139 ? -9.305 -12.664 -15.906 1 95.38 139 LEU B N 1
ATOM 2552 C CA . LEU B 1 139 ? -9.57 -11.234 -15.773 1 95.38 139 LEU B CA 1
ATOM 2553 C C . LEU B 1 139 ? -8.797 -10.43 -16.812 1 95.38 139 LEU B C 1
ATOM 2555 O O . LEU B 1 139 ? -7.664 -10.789 -17.156 1 95.38 139 LEU B O 1
ATOM 2559 N N . ASP B 1 140 ? -9.383 -9.336 -17.234 1 93.62 140 ASP B N 1
ATOM 2560 C CA . ASP B 1 140 ? -8.633 -8.422 -18.078 1 93.62 140 ASP B CA 1
ATOM 2561 C C . ASP B 1 140 ? -7.852 -7.41 -17.234 1 93.62 140 ASP B C 1
ATOM 2563 O O . ASP B 1 140 ? -7.781 -7.535 -16.016 1 93.62 140 ASP B O 1
ATOM 2567 N N . ASP B 1 141 ? -7.223 -6.465 -17.906 1 91.44 141 ASP B N 1
ATOM 2568 C CA . ASP B 1 141 ? -6.324 -5.531 -17.234 1 91.44 141 ASP B CA 1
ATOM 2569 C C . ASP B 1 141 ? -7.105 -4.512 -16.406 1 91.44 141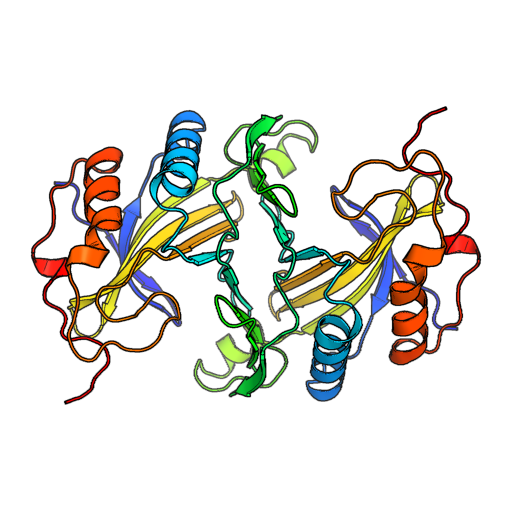 ASP B C 1
ATOM 2571 O O . ASP B 1 141 ? -6.516 -3.637 -15.773 1 91.44 141 ASP B O 1
ATOM 2575 N N . ARG B 1 142 ? -8.406 -4.609 -16.438 1 89.5 142 ARG B N 1
ATOM 2576 C CA . ARG B 1 142 ? -9.25 -3.789 -15.57 1 89.5 142 ARG B CA 1
ATOM 2577 C C . ARG B 1 142 ? -9.992 -4.652 -14.555 1 89.5 142 ARG B C 1
ATOM 2579 O O . ARG B 1 142 ? -10.953 -4.195 -13.93 1 89.5 142 ARG B O 1
ATOM 2586 N N . GLN B 1 143 ? -9.625 -5.902 -14.5 1 90.75 143 GLN B N 1
ATOM 2587 C CA . GLN B 1 143 ? -10.109 -6.898 -13.555 1 90.75 143 GLN B CA 1
ATOM 2588 C C . GLN B 1 143 ? -11.57 -7.25 -13.836 1 90.75 143 GLN B C 1
ATOM 2590 O O . GLN B 1 143 ? -12.297 -7.652 -12.93 1 90.75 143 GLN B O 1
ATOM 2595 N N . ASN B 1 144 ? -11.922 -6.992 -15.086 1 92.25 144 ASN B N 1
ATOM 2596 C CA . ASN B 1 144 ? -13.203 -7.535 -15.531 1 92.25 144 ASN B CA 1
ATOM 2597 C C . ASN B 1 144 ? -13.086 -9.008 -15.914 1 92.25 144 ASN B C 1
ATOM 2599 O O . ASN B 1 144 ? -12.086 -9.422 -16.5 1 92.25 144 ASN B O 1
ATOM 2603 N N . ILE B 1 145 ? -14.172 -9.734 -15.625 1 94.06 145 ILE B N 1
ATOM 2604 C CA . ILE B 1 145 ? -14.18 -11.164 -15.938 1 94.06 145 ILE B CA 1
ATOM 2605 C C . ILE B 1 145 ? -14.211 -11.352 -17.453 1 94.06 145 ILE B C 1
ATOM 2607 O O . ILE B 1 145 ? -15.031 -10.75 -18.141 1 94.06 145 ILE B O 1
ATOM 2611 N N . LEU B 1 146 ? -13.312 -12.203 -17.859 1 94.94 146 LEU B N 1
ATOM 2612 C CA . LEU B 1 146 ? -13.266 -12.547 -19.281 1 94.94 146 LEU B CA 1
ATOM 2613 C C . LEU B 1 146 ? -14.305 -13.609 -19.625 1 94.94 146 LEU B C 1
ATOM 2615 O O . LEU B 1 146 ? -14.547 -14.516 -18.828 1 94.94 146 LEU B O 1
ATOM 2619 N N . ASP B 1 147 ? -14.844 -13.516 -20.875 1 92.44 147 ASP B N 1
ATOM 2620 C CA . ASP B 1 147 ? -15.797 -14.523 -21.328 1 92.44 147 ASP B CA 1
ATOM 2621 C C . ASP B 1 147 ? -15.141 -15.898 -21.438 1 92.44 147 ASP B C 1
ATOM 2623 O O . ASP B 1 147 ? -15.719 -16.906 -21.016 1 92.44 147 ASP B O 1
ATOM 2627 N N . GLU B 1 148 ? -13.961 -15.891 -22.062 1 93.75 148 GLU B N 1
ATOM 2628 C CA . GLU B 1 148 ? -13.133 -17.094 -22.156 1 93.75 148 GLU B CA 1
ATOM 2629 C C . GLU B 1 148 ? -11.758 -16.859 -21.531 1 93.75 148 GLU B C 1
ATOM 2631 O O . GLU B 1 148 ? -11.164 -15.789 -21.688 1 93.75 148 GLU B O 1
ATOM 2636 N N . PRO B 1 149 ? -11.359 -17.859 -20.875 1 95.69 149 PRO B N 1
ATOM 2637 C CA . PRO B 1 149 ? -10.031 -17.703 -20.281 1 95.69 149 PRO B CA 1
ATOM 2638 C C . PRO B 1 149 ? -8.945 -17.438 -21.328 1 95.69 149 PRO B C 1
ATOM 2640 O O . PRO B 1 149 ? -8.984 -18 -22.422 1 95.69 149 PRO B O 1
ATOM 2643 N N . ASP B 1 150 ? -8.047 -16.562 -21.094 1 97.12 150 ASP B N 1
ATOM 2644 C CA . ASP B 1 150 ? -6.863 -16.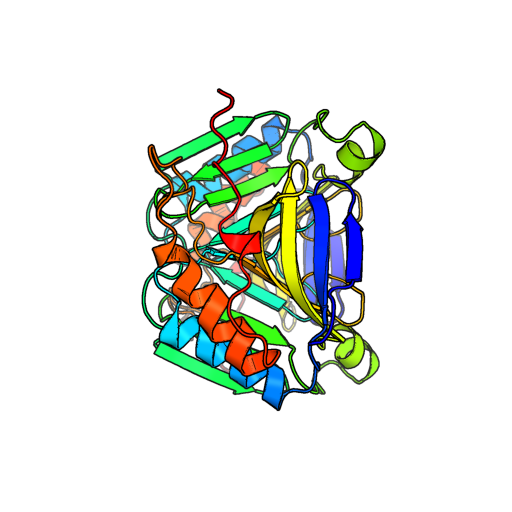297 -21.906 1 97.12 150 ASP B CA 1
ATOM 2645 C C . ASP B 1 150 ? -5.594 -16.734 -21.172 1 97.12 150 ASP B C 1
ATOM 2647 O O . ASP B 1 150 ? -4.941 -15.922 -20.516 1 97.12 150 ASP B O 1
ATOM 2651 N N . PHE B 1 151 ? -5.141 -17.938 -21.406 1 97.56 151 PHE B N 1
ATOM 2652 C CA . PHE B 1 151 ? -4.062 -18.531 -20.625 1 97.56 151 PHE B CA 1
ATOM 2653 C C . PHE B 1 151 ? -2.713 -17.953 -21.047 1 97.56 151 PHE B C 1
ATOM 2655 O O . PHE B 1 151 ? -1.7 -18.188 -20.375 1 97.56 151 PHE B O 1
ATOM 2662 N N . SER B 1 152 ? -2.666 -17.203 -22.156 1 97.25 152 SER B N 1
ATOM 2663 C CA . SER B 1 152 ? -1.426 -16.516 -22.5 1 97.25 152 SER B CA 1
ATOM 2664 C C . SER B 1 152 ? -1.039 -15.508 -21.422 1 97.25 152 SER B C 1
ATOM 2666 O O . SER B 1 152 ? 0.123 -15.102 -21.328 1 97.25 152 SER B O 1
ATOM 2668 N N . ARG B 1 153 ? -1.979 -15.188 -20.578 1 97.31 153 ARG B N 1
ATOM 2669 C CA . ARG B 1 153 ? -1.748 -14.211 -19.516 1 97.31 153 ARG B CA 1
ATOM 2670 C C . ARG B 1 153 ? -0.926 -14.82 -18.391 1 97.31 153 ARG B C 1
ATOM 2672 O O . ARG B 1 153 ? -0.449 -14.102 -17.5 1 97.31 153 ARG B O 1
ATOM 2679 N N . LEU B 1 154 ? -0.646 -16.109 -18.438 1 98.12 154 LEU B N 1
ATOM 2680 C CA . LEU B 1 154 ? 0.181 -16.781 -17.438 1 98.12 154 LEU B CA 1
ATOM 2681 C C . LEU B 1 154 ? 1.661 -16.656 -17.797 1 98.12 154 LEU B C 1
ATOM 2683 O O . LEU B 1 154 ? 2.518 -17.172 -17.078 1 98.12 154 LEU B O 1
ATOM 2687 N N . ALA B 1 155 ? 1.975 -15.906 -18.828 1 97.88 155 ALA B N 1
ATOM 2688 C CA . ALA B 1 155 ? 3.352 -15.805 -19.312 1 97.88 155 ALA B CA 1
ATOM 2689 C C . ALA B 1 155 ? 4.277 -15.289 -18.219 1 97.88 155 ALA B C 1
ATOM 2691 O O . ALA B 1 155 ? 5.371 -15.82 -18.016 1 97.88 155 ALA B O 1
ATOM 2692 N N . ALA B 1 156 ? 3.855 -14.305 -17.531 1 98.12 156 ALA B N 1
ATOM 2693 C CA . ALA B 1 156 ? 4.68 -13.75 -16.453 1 98.12 156 ALA B CA 1
ATOM 2694 C C . ALA B 1 156 ? 4.891 -14.773 -15.344 1 98.12 156 ALA B C 1
ATOM 2696 O O . ALA B 1 156 ? 6.012 -14.945 -14.852 1 98.12 156 ALA B O 1
ATOM 2697 N N . TRP B 1 157 ? 3.799 -15.445 -14.969 1 98.62 157 TRP B N 1
ATOM 2698 C CA . TRP B 1 157 ? 3.867 -16.484 -13.945 1 98.62 157 TRP B CA 1
ATOM 2699 C C . TRP B 1 157 ? 4.836 -17.594 -14.359 1 98.62 157 TRP B C 1
ATOM 2701 O O . TRP B 1 157 ? 5.734 -17.953 -13.594 1 98.62 157 TRP B O 1
ATOM 2711 N N . ASP B 1 158 ? 4.711 -18.016 -15.578 1 98.25 158 ASP B N 1
ATOM 2712 C CA . ASP B 1 158 ? 5.551 -19.094 -16.094 1 98.25 158 ASP B CA 1
ATOM 2713 C C . ASP B 1 158 ? 7.016 -18.672 -16.141 1 98.25 158 ASP B C 1
ATOM 2715 O O . ASP B 1 158 ? 7.898 -19.438 -15.734 1 98.25 158 ASP B O 1
ATOM 2719 N N . SER B 1 159 ? 7.258 -17.516 -16.562 1 98 159 SER B N 1
ATOM 2720 C CA . SER B 1 159 ? 8.625 -17.016 -16.688 1 98 159 SER B CA 1
ATOM 2721 C C . SER B 1 159 ? 9.281 -16.844 -15.32 1 98 159 SER B C 1
ATOM 2723 O O . SER B 1 159 ? 10.406 -17.297 -15.109 1 98 159 SER B O 1
ATOM 2725 N N . LEU B 1 160 ? 8.594 -16.266 -14.398 1 98.25 160 LEU B N 1
ATOM 2726 C CA . LEU B 1 160 ? 9.148 -15.977 -13.086 1 98.25 160 LEU B CA 1
ATOM 2727 C C . LEU B 1 160 ? 9.352 -17.266 -12.289 1 98.25 160 LEU B C 1
ATOM 2729 O O . LEU B 1 160 ? 10.359 -17.406 -11.594 1 98.25 160 LEU B O 1
ATOM 2733 N N . ARG B 1 161 ? 8.406 -18.141 -12.375 1 97.62 161 ARG B N 1
ATOM 2734 C CA . ARG B 1 161 ? 8.531 -19.422 -11.68 1 97.62 161 ARG B CA 1
ATOM 2735 C C . ARG B 1 161 ? 9.734 -20.203 -12.195 1 97.62 161 ARG B C 1
ATOM 2737 O O . ARG B 1 161 ? 10.43 -20.859 -11.414 1 97.62 161 ARG B O 1
ATOM 2744 N N . LYS B 1 162 ? 9.953 -20.172 -13.5 1 97.75 162 LYS B N 1
ATOM 2745 C CA . LYS B 1 162 ? 11.117 -20.844 -14.07 1 97.75 162 LYS B CA 1
ATOM 2746 C C . LYS B 1 162 ? 12.414 -20.203 -13.57 1 97.75 162 LYS B C 1
ATOM 2748 O O . LYS B 1 162 ? 13.336 -20.906 -13.156 1 97.75 162 LYS B O 1
ATOM 2753 N N . THR B 1 163 ? 12.469 -18.953 -13.555 1 98.06 163 THR B N 1
ATOM 2754 C CA . THR B 1 163 ? 13.68 -18.219 -13.219 1 98.06 163 THR B CA 1
ATOM 2755 C C . THR B 1 163 ? 14.016 -18.375 -11.734 1 98.06 163 THR B C 1
ATOM 2757 O O . THR B 1 163 ? 15.172 -18.609 -11.375 1 98.06 163 THR B O 1
ATOM 2760 N N . TYR B 1 164 ? 13.039 -18.359 -10.867 1 98.19 164 TYR B N 1
ATOM 2761 C CA . TYR B 1 164 ? 13.344 -18.203 -9.453 1 98.19 164 TYR B CA 1
ATOM 2762 C C . TYR B 1 164 ? 13.117 -19.516 -8.703 1 98.19 164 TYR B C 1
ATOM 2764 O O . TYR B 1 164 ? 13.633 -19.703 -7.598 1 98.19 164 TYR B O 1
ATOM 2772 N N . LEU B 1 165 ? 12.328 -20.391 -9.312 1 97.62 165 LEU B N 1
ATOM 2773 C CA . LEU B 1 165 ? 12.047 -21.656 -8.648 1 97.62 165 LEU B CA 1
ATOM 2774 C C . LEU B 1 165 ? 12.602 -22.828 -9.445 1 97.62 165 LEU B C 1
ATOM 2776 O O . LEU B 1 165 ? 12.633 -23.969 -8.961 1 97.62 165 LEU B O 1
ATOM 2780 N N . GLY B 1 166 ? 12.992 -22.578 -10.695 1 97.25 166 GLY B N 1
ATOM 2781 C CA . GLY B 1 166 ? 13.445 -23.641 -11.57 1 97.25 166 GLY B CA 1
ATOM 2782 C C . GLY B 1 166 ? 12.328 -24.578 -12 1 97.25 166 GLY B C 1
ATOM 2783 O O . GLY B 1 166 ? 12.57 -25.75 -12.266 1 97.25 166 GLY B O 1
ATOM 2784 N N . LEU B 1 167 ? 11.102 -24.047 -11.992 1 97.5 167 LEU B N 1
ATOM 2785 C CA . LEU B 1 167 ? 9.953 -24.891 -12.273 1 97.5 167 LEU B CA 1
ATOM 2786 C C . LEU B 1 167 ? 9.367 -24.578 -13.648 1 97.5 167 LEU B C 1
ATOM 2788 O O . LEU B 1 167 ? 9.109 -23.422 -13.969 1 97.5 167 LEU B O 1
ATOM 2792 N N . ASP B 1 168 ? 9.156 -25.578 -14.391 1 96.5 168 ASP B N 1
ATOM 2793 C CA . ASP B 1 168 ? 8.484 -25.438 -15.688 1 96.5 168 ASP B CA 1
ATOM 2794 C C . ASP B 1 168 ? 7 -25.141 -15.508 1 96.5 168 ASP B C 1
ATOM 2796 O O . ASP B 1 168 ? 6.461 -25.281 -14.406 1 96.5 168 ASP B O 1
ATOM 2800 N N . PRO B 1 169 ? 6.344 -24.703 -16.594 1 96.5 169 PRO B N 1
ATOM 2801 C CA . PRO B 1 169 ? 4.902 -24.469 -16.484 1 96.5 169 PRO B CA 1
ATOM 2802 C C . PRO B 1 169 ? 4.152 -25.672 -15.922 1 96.5 169 PRO B C 1
ATOM 2804 O O . PRO B 1 169 ? 4.48 -26.812 -16.25 1 96.5 169 PRO B O 1
ATOM 2807 N N . ASP B 1 170 ? 3.266 -25.438 -15.047 1 96.31 170 ASP B N 1
ATOM 2808 C CA . ASP B 1 170 ? 2.449 -26.453 -14.398 1 96.31 170 ASP B CA 1
ATOM 2809 C C . ASP B 1 170 ? 1.094 -26.594 -15.086 1 96.31 170 ASP B C 1
ATOM 2811 O O . ASP B 1 170 ? 0.317 -25.641 -15.141 1 96.31 170 ASP B O 1
ATOM 2815 N N . PRO B 1 171 ? 0.752 -27.734 -15.562 1 96.44 171 PRO B N 1
ATOM 2816 C CA . PRO B 1 171 ? -0.551 -27.938 -16.203 1 96.44 171 PRO B CA 1
ATOM 2817 C C . PRO B 1 171 ? -1.718 -27.547 -15.297 1 96.44 171 PRO B C 1
ATOM 2819 O O . PRO B 1 171 ? -2.773 -27.125 -15.781 1 96.44 171 PRO B O 1
ATOM 2822 N N . LEU B 1 172 ? -1.534 -27.578 -14.008 1 97.06 172 LEU B N 1
ATOM 2823 C CA . LEU B 1 172 ? -2.604 -27.234 -13.078 1 97.06 172 LEU B CA 1
ATOM 2824 C C . LEU B 1 172 ? -3.01 -25.781 -13.227 1 97.06 172 LEU B C 1
ATOM 2826 O O . LEU B 1 172 ? -4.168 -25.422 -12.992 1 97.06 172 LEU B O 1
ATOM 2830 N N . ASP B 1 173 ? -2.1 -24.922 -13.594 1 97.62 173 ASP B N 1
ATOM 2831 C CA . ASP B 1 173 ? -2.365 -23.5 -13.75 1 97.62 173 ASP B CA 1
ATOM 2832 C C . ASP B 1 173 ? -3.408 -23.25 -14.836 1 97.62 173 ASP B C 1
ATOM 2834 O O . ASP B 1 173 ? -4.02 -22.172 -14.891 1 97.62 173 ASP B O 1
ATOM 2838 N N . ARG B 1 174 ? -3.633 -24.203 -15.727 1 97 174 ARG B N 1
ATOM 2839 C CA . ARG B 1 174 ? -4.523 -24.016 -16.875 1 97 174 ARG B CA 1
ATOM 2840 C C . ARG B 1 174 ? -5.781 -24.875 -16.719 1 97 174 ARG B C 1
ATOM 2842 O O . ARG B 1 174 ? -6.547 -25.031 -17.672 1 97 174 ARG B O 1
ATOM 2849 N N . ALA B 1 175 ? -6.012 -25.312 -15.531 1 94.94 175 ALA B N 1
ATOM 2850 C CA . ALA B 1 175 ? -7.117 -26.234 -15.289 1 94.94 175 ALA B CA 1
ATOM 2851 C C . ALA B 1 175 ? -8.391 -25.469 -14.922 1 94.94 175 ALA B C 1
ATOM 2853 O O . ALA B 1 175 ? -9.484 -26.047 -14.953 1 94.94 175 ALA B O 1
ATOM 2854 N N . GLY B 1 176 ? -8.234 -24.219 -14.547 1 90.69 176 GLY B N 1
ATOM 2855 C CA . GLY B 1 176 ? -9.391 -23.453 -14.078 1 90.69 176 GLY B CA 1
ATOM 2856 C C . GLY B 1 176 ? -10.297 -23 -15.195 1 90.69 176 GLY B C 1
ATOM 2857 O O . GLY B 1 176 ? -9.875 -22.891 -16.344 1 90.69 176 GLY B O 1
ATOM 2858 N N . LYS B 1 177 ? -11.625 -22.719 -14.805 1 85.75 177 LYS B N 1
ATOM 2859 C CA . LYS B 1 177 ? -12.602 -22.25 -15.789 1 85.75 177 LYS B CA 1
ATOM 2860 C C . LYS B 1 177 ? -13.055 -20.828 -15.492 1 85.75 177 LYS B C 1
ATOM 2862 O O . LYS B 1 177 ? -13.891 -20.281 -16.203 1 85.75 177 LYS B O 1
ATOM 2867 N N . GLY B 1 178 ? -12.43 -20.25 -14.586 1 80.75 178 GLY B N 1
ATOM 2868 C CA . GLY B 1 178 ? -12.773 -18.875 -14.258 1 80.75 178 GLY B CA 1
ATOM 2869 C C . GLY B 1 178 ? -13.82 -18.766 -13.172 1 80.75 178 GLY B C 1
ATOM 2870 O O . GLY B 1 178 ? -13.953 -19.656 -12.328 1 80.75 178 GLY B O 1
ATOM 2871 N N . PHE B 1 179 ? -14.375 -17.562 -12.945 1 74.44 179 PHE B N 1
ATOM 2872 C CA . PHE B 1 179 ? -15.281 -17.219 -11.844 1 74.44 179 PHE B CA 1
ATOM 2873 C C . PHE B 1 179 ? -16.734 -17.453 -12.258 1 74.44 179 PHE B C 1
ATOM 2875 O O . PHE B 1 179 ? -17.641 -17.312 -11.43 1 74.44 179 PHE B O 1
ATOM 2882 N N . ARG B 1 180 ? -16.922 -17.828 -13.586 1 63.25 180 ARG B N 1
ATOM 2883 C CA . ARG B 1 180 ? -18.312 -17.984 -14.016 1 63.25 180 ARG B CA 1
ATOM 2884 C C . ARG B 1 180 ? -18.906 -19.266 -13.445 1 63.25 180 ARG B C 1
ATOM 2886 O O . ARG B 1 180 ? -18.25 -20.312 -13.383 1 63.25 180 ARG B O 1
ATOM 2893 N N . HIS B 1 181 ? -19.594 -19.188 -12.398 1 50.44 181 HIS B N 1
ATOM 2894 C CA . HIS B 1 181 ? -20.406 -20.359 -12.031 1 50.44 181 HIS B CA 1
ATOM 2895 C C . HIS B 1 181 ? -21.328 -20.766 -13.164 1 50.44 181 HIS B C 1
ATOM 2897 O O . HIS B 1 181 ? -21.953 -19.906 -13.797 1 50.44 181 HIS B O 1
ATOM 2903 N N . GLY B 1 182 ? -20.938 -21.719 -13.812 1 36.78 182 GLY B N 1
ATOM 2904 C CA . GLY B 1 182 ? -21.906 -22.312 -14.711 1 36.78 182 GLY B CA 1
ATOM 2905 C C . GLY B 1 182 ? -23.297 -22.438 -14.102 1 36.78 182 GLY B C 1
ATOM 2906 O O . GLY B 1 182 ? -23.438 -22.438 -12.875 1 36.78 182 GLY B O 1
#

Sequence (364 aa):
MTAPTLVEEPGNGTLHVWPLPTDEDTLLSLVRDVFTEHWHHIFFGPLVQGAAWEVAAPNAPERISVHDGYVTVDFGRWHFHLCIGEHTASGPELGAIRRCRRAEFYRRLSDGVPTSWGIRMFNGAGEQQMTVMLPNPFLDDRQNILDEPDFSRLAAWDSLRKTYLGLDPDPLDRAGKGFRHGMTAPTLVEEPGNGTLHVWPLPTDEDTLLSLVRDVFTEHWHHIFFGPLVQGAAWEVAAPNAPERISVHDGYVTVDFGRWHFHLCIGEHTASGPELGAIRRCRRAEFYRRLSDGVPTSWGIRMFNGAGEQQMTVMLPNPFLDDRQNILDEPDFSRLAAWDSLRKTYLGLDPDPLDRAGKGFRHG

Organism: Pseudonocardia thermophila (NCBI:txid1848)

Solvent-accessible surface area (backbone atoms only — not comparable to full-atom values): 19072 Å² total; per-residue (Å²): 128,87,73,58,45,81,44,82,40,93,95,64,45,39,29,40,34,41,81,46,74,47,50,40,69,56,45,50,51,50,52,48,49,45,43,71,74,42,39,86,56,28,30,33,32,34,66,49,77,29,20,40,37,37,39,52,63,93,56,68,52,74,43,77,49,76,56,69,23,25,39,34,50,27,49,64,67,31,37,36,37,37,22,37,28,74,30,61,91,70,35,68,71,53,18,51,35,16,16,36,63,43,31,28,41,35,34,29,40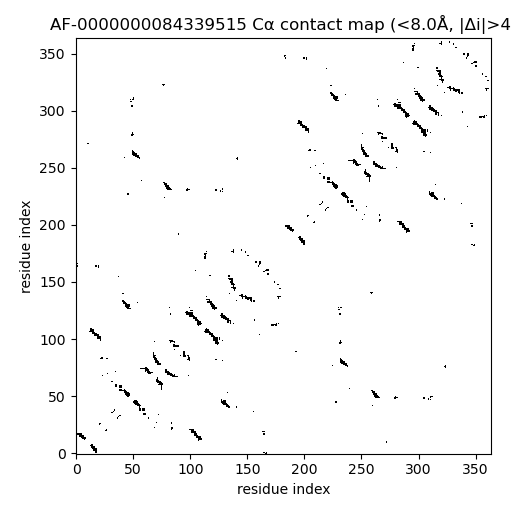,56,97,86,22,42,73,45,43,34,37,39,34,19,14,50,76,66,46,63,50,32,30,38,39,45,46,40,35,35,36,47,83,63,67,42,76,45,94,61,71,42,67,74,39,37,51,62,59,38,51,49,38,31,72,77,66,69,36,71,78,56,73,57,69,71,65,45,84,57,86,70,74,125,128,87,73,59,47,81,42,81,40,91,96,64,44,40,29,40,33,41,80,46,73,50,50,40,68,57,45,50,51,49,53,48,49,46,44,71,74,43,39,85,57,29,30,34,32,34,68,51,76,27,20,39,38,39,40,54,64,94,57,66,54,74,44,77,48,75,58,69,22,25,39,35,50,27,50,66,66,30,37,34,37,38,23,39,30,75,28,62,92,71,35,69,69,53,18,50,34,15,15,35,63,43,32,30,42,36,33,30,40,57,97,87,22,40,72,45,44,34,39,40,33,17,15,51,76,67,46,62,50,32,29,39,39,46,46,38,34,35,35,47,83,63,68,42,76,43,96,60,72,41,68,75,39,38,50,62,58,38,52,49,38,31,73,76,64,69,36,73,77,57,72,57,70,71,65,45,85,57,86,69,74,126

pLDDT: mean 95.07, std 7.89, range [36.78, 98.94]

Nearest PDB structures (foldseek):
  8ah9-assembly1_A  TM=5.337E-01  e=2.967E-01  synthetic construct
  3gek-assembly3_C  TM=5.819E-01  e=2.061E+00  Lactococcus lactis subsp. lactis Il1403
  3gek-assembly2_A  TM=5.838E-01  e=2.606E+00  Lactococcus lactis subsp. lactis Il1403
  7vwk-assembly1_B  TM=2.398E-01  e=3.539E-01  Streptomyces viridochromogenes Tue57
  7vwk-assembly1_A  TM=2.835E-01  e=1.018E+00  Streptomyces viridochromogenes Tue57

InterPro domains:
  IPR056093 Domain of unknown function DUF7676 [PF24724] (5-166)

Secondary structure (DSSP, 8-state):
--PPEEEEETTTEEEEEEEE---HHHHHHHHHHHHHHSGGG-EEE-EETTEEEEB--SSS-SEEEEETTEEEEE-SS-EEEEE-S---TT-HHHHHHHSEEEEEEEEEEETTEEEEEEEEEEETTS-EEEEEE---TTB-TT-PBPSS--GGGGHHHHHHHHHHH--PPPGGGG----S---/--PPEEEEETTTEEEEEEEE---HHHHHHHHHHHHHHSGGG-EEE-EETTEEEEB--SSS-SEEEEETTEEEEE-SS-EEEEE-S---TT-HHHHHHHSEEEEEEEEEEETTEEEEEEEEEEETTS-EEEEEE---TTB-TT-PBPSS--GGGGHHHHHHHHHHH--PPPGGGG----S---

Radius of gyration: 20.92 Å; Cα contacts (8 Å, |Δi|>4): 821; chains: 2; bounding box: 44×60×44 Å